Protein AF-A0A1D6NJR2-F1 (afdb_monomer)

Organism: Zea mays (NCBI:txid4577)

pLDDT: mean 93.23, std 6.59, range [54.81, 98.5]

Solvent-accessible surface area (backbone atoms only — not comparable to full-atom values): 13745 Å² total; per-residue (Å²): 135,84,68,47,67,63,45,34,54,53,24,51,51,49,23,72,77,39,68,90,42,64,68,29,48,55,51,31,19,51,27,29,36,75,58,75,32,41,67,58,15,48,54,42,50,53,55,52,56,72,70,46,93,56,102,67,64,61,80,93,45,36,65,64,49,33,54,48,52,55,49,51,37,50,40,24,50,74,67,65,38,43,70,60,26,50,53,49,48,67,76,43,46,92,68,46,74,60,59,64,64,48,48,55,50,50,25,53,45,30,42,76,72,66,41,26,70,64,17,29,54,45,30,52,56,48,31,72,76,44,57,62,48,64,67,39,54,53,48,36,27,49,46,70,74,65,58,49,98,83,58,67,71,52,75,68,47,43,53,54,47,49,54,51,41,52,60,46,34,73,76,39,70,82,33,60,44,53,62,51,55,55,61,65,66,44,56,72,70,63,24,51,54,52,48,51,68,57,46,50,65,39,58,78,67,62,51,85,60,54,60,72,71,50,51,70,48,55,79,41,88,67,45,46,59,52,49,50,55,50,51,52,53,44,50,52,29,34,74,76,70,73,38,53,84,96,112

Foldseek 3Di:
DDDLVVQLVVLVVVCVVCVVDPVSLQSNLVSCVVVVNLVVSLVSLVVNCVPDPDLQDDPVCLVVSLVSLLVSLVSCVVVVVLVVSQVSLVVCVVSNPPPLSSLVSNLVSCVVVLVLVVSLVSLVVVCLVPVQDPVSVQSNCSSVVLHDPVLDDDPVSLVVVVVVLVVVCVVCVPHLNSLLVNLSNDDDPRNLVSVLVNVVVCVVVVPPCVCVSCVVSVVDPPSVVSVVVSVVQQVVCCVPPVHGPPD

Secondary structure (DSSP, 8-state):
---HHHHHHHHHHHHHH-TT-HHHHHHHHHHHHHTT-HHHHHHHHHHHHHT-SSSS--GGGHHHHHHHHHHHHHHHHHTT-HHHHHHHHHHHTTT---HHHHHHHHHHHHHHTT-HHHHHHHHHHHHHH-TT-HHHHHHHHHHTT---TT----HHHHHHHHHHHHHHHHH-TT-SHHHHTHHHH--HHHHHHHHHHHHHHHHHTT-TTHHHHHGGGGGSTTHHHHHHHHHHHHHHHHHHHSS-TT-

InterPro domains:
  IPR011990 Tetratricopeptide-like helical domain superfamily [SSF48452] (10-144)
  IPR021183 N-terminal acetyltransferase A, auxiliary subunit [PF12569] (63-244)

Radius of gyration: 25.21 Å; Cα contacts (8 Å, |Δi|>4): 205; chains: 1; bounding box: 56×35×72 Å

Sequence (247 aa):
MRDLSGFVETRQQLLSLKPNHRMNWIGFAVAHHLNSNSSKAVEVLEAYEGTLEDDYPPENERYEHNEMLLYKISLFEECGMLDRALEEMQKKESKIVDKLSFKEQMASVLFKLGRFDESESIYRSLLFMNPDNYKYFIAVQKCLGLYSDNGQYSAADVERLSALYNSLKEKYAWSSAVKRIPLDFLEGEKFQEAADNYVRPLLTKGVPSLFSDLSPLYEHPGKANILEQLFLKLEDSIRDSGCFPGW

Mean predicted aligned error: 5.2 Å

Nearest PDB structures (foldseek):
  6c95-assembly1_A  TM=9.072E-01  e=2.308E-12  Homo sapiens
  9f1d-assembly1_DB  TM=9.118E-01  e=2.644E-12  Homo sapiens
  6c9m-assembly2_C  TM=9.229E-01  e=5.978E-12  Homo sapiens
  5nnp-assembly2_E  TM=8.972E-01  e=3.976E-12  Thermochaetoides thermophila DSM 1495
  5mgx-assembly3_G  TM=6.625E-01  e=2.524E-02  Homo sapiens

Structure (mmCIF, N/CA/C/O backbone):
data_AF-A0A1D6NJR2-F1
#
_entry.id   AF-A0A1D6NJR2-F1
#
loop_
_atom_site.group_PDB
_atom_site.id
_atom_site.type_symbol
_atom_site.label_atom_id
_atom_site.label_alt_id
_atom_site.label_comp_id
_atom_site.label_asym_id
_atom_site.label_entity_id
_atom_site.label_seq_id
_atom_site.pdbx_PDB_ins_code
_atom_site.Cartn_x
_atom_site.Cartn_y
_atom_site.Cartn_z
_atom_site.occupancy
_atom_site.B_iso_or_equiv
_atom_site.auth_seq_id
_atom_site.auth_comp_id
_atom_site.auth_asym_id
_atom_site.auth_atom_id
_atom_site.pdbx_PDB_model_num
ATOM 1 N N . MET A 1 1 ? -1.279 19.026 -26.516 1.00 54.81 1 MET A N 1
ATOM 2 C CA . MET A 1 1 ? -1.208 17.633 -27.007 1.00 54.81 1 MET A CA 1
ATOM 3 C C . MET A 1 1 ? 0.261 17.226 -26.974 1.00 54.81 1 MET A C 1
ATOM 5 O O . MET A 1 1 ? 1.071 17.998 -27.466 1.00 54.81 1 MET A O 1
ATOM 9 N N . ARG A 1 2 ? 0.626 16.133 -26.290 1.00 83.75 2 ARG A N 1
ATOM 10 C CA . ARG A 1 2 ? 2.014 15.632 -26.226 1.00 83.75 2 ARG A CA 1
ATOM 11 C C . ARG A 1 2 ? 2.219 14.677 -27.408 1.00 83.75 2 ARG A C 1
ATOM 13 O O . ARG A 1 2 ? 1.441 13.739 -27.527 1.00 83.75 2 ARG A O 1
ATOM 20 N N . ASP A 1 3 ? 3.211 14.920 -28.260 1.00 92.94 3 ASP A N 1
ATOM 21 C CA . ASP A 1 3 ? 3.552 14.023 -29.375 1.00 92.94 3 ASP A CA 1
ATOM 22 C C . ASP A 1 3 ? 4.481 12.900 -28.884 1.00 92.94 3 ASP A C 1
ATOM 24 O O . ASP A 1 3 ? 5.691 13.082 -28.749 1.00 92.94 3 ASP A O 1
ATOM 28 N N . LEU A 1 4 ? 3.891 11.754 -28.534 1.00 94.44 4 LEU A N 1
ATOM 29 C CA . LEU A 1 4 ? 4.622 10.593 -28.014 1.00 94.44 4 LEU A CA 1
ATOM 30 C C . LEU A 1 4 ? 5.264 9.764 -29.133 1.00 94.44 4 LEU A C 1
ATOM 32 O O . LEU A 1 4 ? 6.352 9.226 -28.942 1.00 94.44 4 LEU A O 1
ATOM 36 N N . SER A 1 5 ? 4.642 9.724 -30.313 1.00 94.06 5 SER A N 1
ATOM 37 C CA . SER A 1 5 ? 5.208 9.119 -31.522 1.00 94.06 5 SER A CA 1
ATOM 38 C C . SER A 1 5 ? 6.522 9.787 -31.922 1.00 94.06 5 SER A C 1
ATOM 40 O O . SER A 1 5 ? 7.547 9.112 -32.012 1.00 94.06 5 SER A O 1
ATOM 42 N N . GLY A 1 6 ? 6.530 11.118 -32.050 1.00 95.81 6 GLY A N 1
ATOM 43 C CA . GLY A 1 6 ? 7.742 11.875 -32.362 1.00 95.81 6 GLY A CA 1
ATOM 44 C C . GLY A 1 6 ? 8.808 11.759 -31.268 1.00 95.81 6 GLY A C 1
ATOM 45 O O . GLY A 1 6 ? 10.008 11.772 -31.556 1.00 95.81 6 GLY A O 1
ATOM 46 N N . PHE A 1 7 ? 8.404 11.568 -30.005 1.00 96.00 7 PHE A N 1
ATOM 47 C CA . PHE A 1 7 ? 9.344 11.293 -28.916 1.00 96.00 7 PHE A CA 1
ATOM 48 C C . PHE A 1 7 ? 10.062 9.946 -29.088 1.00 96.00 7 PHE A C 1
ATOM 50 O O . PHE A 1 7 ? 11.282 9.892 -28.914 1.00 96.00 7 PHE A O 1
ATOM 57 N N . VAL A 1 8 ? 9.343 8.883 -29.471 1.00 96.88 8 VAL A N 1
ATOM 58 C CA . VAL A 1 8 ? 9.934 7.566 -29.779 1.00 96.88 8 VAL A CA 1
ATOM 59 C C . VAL A 1 8 ? 10.924 7.677 -30.937 1.00 96.88 8 VAL A C 1
ATOM 61 O O . VAL A 1 8 ? 12.063 7.232 -30.799 1.00 96.88 8 VAL A O 1
ATOM 64 N N . GLU A 1 9 ? 10.539 8.336 -32.034 1.00 96.62 9 GLU A N 1
ATOM 65 C CA . GLU A 1 9 ? 11.412 8.545 -33.199 1.00 96.62 9 GLU A CA 1
ATOM 66 C C . GLU A 1 9 ? 12.691 9.305 -32.823 1.00 96.62 9 GLU A C 1
ATOM 68 O O . GLU A 1 9 ? 13.804 8.886 -33.150 1.00 96.62 9 GLU A O 1
ATOM 73 N N . THR A 1 10 ? 12.553 10.389 -32.055 1.00 96.56 10 THR A N 1
ATOM 74 C CA . THR A 1 10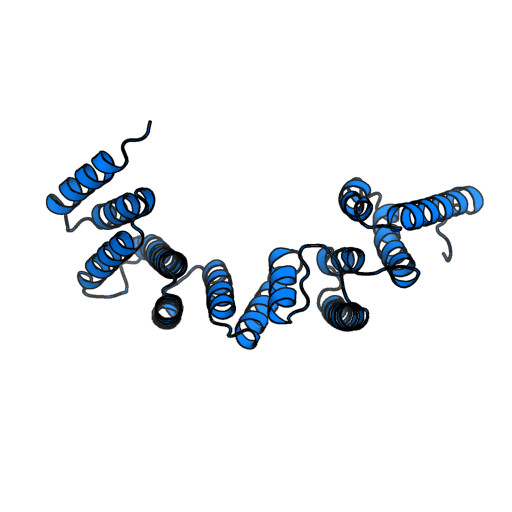 ? 13.694 11.184 -31.581 1.00 96.56 10 THR A CA 1
ATOM 75 C C . THR A 1 10 ? 14.636 10.341 -30.720 1.00 96.56 10 THR A C 1
ATOM 77 O O . THR A 1 10 ? 15.858 10.399 -30.877 1.00 96.56 10 THR A O 1
ATOM 80 N N . ARG A 1 11 ? 14.095 9.524 -29.808 1.00 97.25 11 ARG A N 1
ATOM 81 C CA . ARG A 1 11 ? 14.905 8.652 -28.947 1.00 97.25 11 ARG A CA 1
ATOM 82 C C . ARG A 1 11 ? 15.596 7.538 -29.727 1.00 97.25 11 ARG A C 1
ATOM 84 O O . ARG 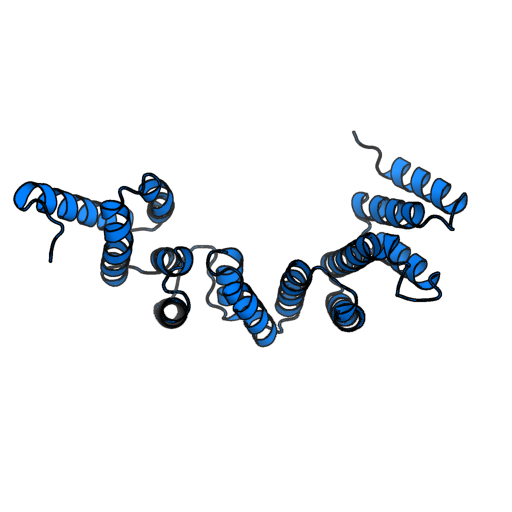A 1 11 ? 16.752 7.246 -29.426 1.00 97.25 11 ARG A O 1
ATOM 91 N N . GLN A 1 12 ? 14.956 6.995 -30.759 1.00 96.94 12 GLN A N 1
ATOM 92 C CA . GLN A 1 12 ? 15.574 6.026 -31.664 1.00 96.94 12 GLN A CA 1
ATOM 93 C C . GLN A 1 12 ? 16.771 6.629 -32.413 1.00 96.94 12 GLN A C 1
ATOM 95 O O . GLN A 1 12 ? 17.828 5.998 -32.505 1.00 96.94 12 GLN A O 1
ATOM 100 N N . GLN A 1 13 ? 16.639 7.861 -32.919 1.00 96.81 13 GLN A N 1
ATOM 101 C CA . GLN A 1 13 ? 17.735 8.567 -33.590 1.00 96.81 13 GLN A CA 1
ATOM 102 C C . GLN A 1 13 ? 18.910 8.817 -32.636 1.00 96.81 13 GLN A C 1
ATOM 104 O O . GLN A 1 13 ? 20.055 8.528 -32.980 1.00 96.81 13 GLN A O 1
ATOM 109 N N . LEU A 1 14 ? 18.639 9.292 -31.414 1.00 96.50 14 LEU A N 1
ATOM 110 C CA . LEU A 1 14 ? 19.678 9.518 -30.402 1.00 96.50 14 LEU A CA 1
ATOM 111 C C . LEU A 1 14 ? 20.413 8.228 -30.023 1.00 96.50 14 LEU A C 1
ATOM 113 O O . LEU A 1 14 ? 21.640 8.237 -29.906 1.00 96.50 14 LEU A O 1
ATOM 117 N N . LEU A 1 15 ? 19.678 7.123 -29.876 1.00 96.00 15 LEU A N 1
ATOM 118 C CA . LEU A 1 15 ? 20.264 5.815 -29.606 1.00 96.00 15 LEU A CA 1
ATOM 119 C C . LEU A 1 15 ? 21.148 5.339 -30.764 1.00 96.00 15 LEU A C 1
ATOM 121 O O . LEU A 1 15 ? 22.268 4.899 -30.528 1.00 96.00 15 LEU A O 1
ATOM 125 N N . SER A 1 16 ? 20.686 5.504 -32.004 1.00 95.12 16 SER A N 1
ATOM 126 C CA . SER A 1 16 ? 21.446 5.126 -33.204 1.00 95.12 16 SER A CA 1
ATOM 127 C C . SER A 1 16 ? 22.741 5.933 -33.351 1.00 95.12 16 SER A C 1
ATOM 129 O O . SER A 1 16 ? 23.765 5.396 -33.761 1.00 95.12 16 SER A O 1
ATOM 131 N N . LEU A 1 17 ? 22.715 7.222 -32.994 1.00 95.94 17 LEU A N 1
ATOM 132 C CA . LEU A 1 17 ? 23.884 8.103 -33.060 1.00 95.94 17 LEU A CA 1
ATOM 133 C C . LEU A 1 17 ? 24.906 7.824 -31.952 1.00 95.94 17 LEU A C 1
ATOM 135 O O . LEU A 1 17 ? 26.108 7.977 -32.171 1.00 95.94 17 LEU A O 1
ATOM 139 N N . LYS A 1 18 ? 24.445 7.481 -30.744 1.00 94.50 18 LYS A N 1
ATOM 140 C CA . LYS A 1 18 ? 25.303 7.269 -29.568 1.00 94.50 18 LYS A CA 1
ATOM 141 C C . LYS A 1 18 ? 24.834 6.054 -28.751 1.00 94.50 18 LYS A C 1
ATOM 143 O O . LYS A 1 18 ? 24.333 6.240 -27.636 1.00 94.50 18 LYS A O 1
ATOM 148 N N . PRO A 1 19 ? 25.036 4.822 -29.254 1.00 90.62 19 PRO A N 1
ATOM 149 C CA . PRO A 1 19 ? 24.602 3.599 -28.573 1.00 90.62 19 PRO A CA 1
ATOM 150 C C . PRO A 1 19 ? 25.424 3.288 -27.317 1.00 90.62 19 PRO A C 1
ATOM 152 O O . PRO A 1 19 ? 24.916 2.675 -26.388 1.00 90.62 19 PRO A O 1
ATOM 155 N N . ASN A 1 20 ? 26.661 3.781 -27.229 1.00 88.38 20 ASN A N 1
ATOM 156 C CA . ASN A 1 20 ? 27.516 3.585 -26.051 1.00 88.38 20 ASN A CA 1
ATOM 157 C C . ASN A 1 20 ? 27.038 4.391 -24.830 1.00 88.38 20 ASN A C 1
ATOM 159 O O . ASN A 1 20 ? 27.544 4.208 -23.728 1.00 88.38 20 ASN A O 1
ATOM 163 N N . HIS A 1 21 ? 26.098 5.325 -25.016 1.00 89.00 21 HIS A N 1
ATOM 164 C CA . HIS A 1 21 ? 25.603 6.166 -23.938 1.00 89.00 21 HIS A CA 1
ATOM 165 C C . HIS A 1 21 ? 24.317 5.581 -23.354 1.00 89.00 21 HIS A C 1
ATOM 167 O O . HIS A 1 21 ? 23.232 5.727 -23.920 1.00 89.00 21 HIS A O 1
ATOM 173 N N . ARG A 1 22 ? 24.433 4.990 -22.165 1.00 88.44 22 ARG A N 1
ATOM 174 C CA . ARG A 1 22 ? 23.342 4.383 -21.393 1.00 88.44 22 ARG A CA 1
ATOM 175 C C . ARG A 1 22 ? 22.025 5.166 -21.402 1.00 88.44 22 ARG A C 1
ATOM 177 O O . ARG A 1 22 ? 20.968 4.597 -21.659 1.00 88.44 22 ARG A O 1
ATOM 184 N N . MET A 1 23 ? 22.071 6.477 -21.153 1.00 91.25 23 MET A N 1
ATOM 185 C CA . MET A 1 23 ? 20.849 7.297 -21.081 1.00 91.25 23 MET A CA 1
ATOM 186 C C . MET A 1 23 ? 20.020 7.298 -22.371 1.00 91.25 23 MET A C 1
ATOM 188 O O . MET A 1 23 ? 18.820 7.566 -22.319 1.00 91.25 23 MET A O 1
ATOM 192 N N . ASN A 1 24 ? 20.621 6.988 -23.523 1.00 94.81 24 ASN A N 1
ATOM 193 C CA . ASN A 1 24 ? 19.869 6.858 -24.765 1.00 94.81 24 ASN A CA 1
ATOM 194 C C . ASN A 1 24 ? 19.036 5.572 -24.789 1.00 94.81 24 ASN A C 1
ATOM 196 O O . ASN A 1 24 ? 17.896 5.619 -25.243 1.00 94.81 24 ASN A O 1
ATOM 200 N N . TRP A 1 25 ? 19.550 4.469 -24.234 1.00 95.00 25 TRP A N 1
ATOM 201 C CA . TRP A 1 25 ? 18.797 3.222 -24.066 1.00 95.00 25 TRP A CA 1
ATOM 202 C C . TRP A 1 25 ? 17.624 3.408 -23.111 1.00 95.00 25 TRP A C 1
ATOM 204 O O . TRP A 1 25 ? 16.484 3.131 -23.477 1.00 95.00 25 TRP A O 1
ATOM 214 N N . ILE A 1 26 ? 17.888 3.963 -21.923 1.00 94.12 26 ILE A N 1
ATOM 215 C CA . ILE A 1 26 ? 16.839 4.223 -20.925 1.00 94.12 26 ILE A CA 1
ATOM 216 C C . ILE A 1 26 ? 15.796 5.185 -21.503 1.00 94.12 26 ILE A C 1
ATOM 218 O O . ILE A 1 26 ? 14.601 4.917 -21.438 1.00 94.12 26 ILE A O 1
ATOM 222 N N . GLY A 1 27 ? 16.230 6.279 -22.138 1.00 96.00 27 GLY A N 1
ATOM 223 C CA . GLY A 1 27 ? 15.321 7.238 -22.762 1.00 96.00 27 GLY A CA 1
ATOM 224 C C . GLY A 1 27 ? 14.451 6.628 -23.865 1.00 96.00 27 GLY A C 1
ATOM 225 O O . GLY A 1 27 ? 13.300 7.033 -24.011 1.00 96.00 27 GLY A O 1
ATOM 226 N N . PHE A 1 28 ? 14.975 5.662 -24.622 1.00 97.00 28 PHE A N 1
ATOM 227 C CA . PHE A 1 28 ? 14.224 4.947 -25.652 1.00 97.00 28 PHE A CA 1
ATOM 228 C C . PHE A 1 28 ? 13.227 3.941 -25.062 1.00 97.00 28 PHE A C 1
ATOM 230 O O . PHE A 1 28 ? 12.077 3.911 -25.500 1.00 97.00 28 PHE A O 1
ATOM 237 N N . ALA A 1 29 ? 13.611 3.206 -24.014 1.00 97.31 29 ALA A N 1
ATOM 238 C CA . ALA A 1 29 ? 12.694 2.341 -23.271 1.00 97.31 29 ALA A CA 1
ATOM 239 C C . ALA A 1 29 ? 11.528 3.146 -22.671 1.00 97.31 29 ALA A C 1
ATOM 241 O O . ALA A 1 29 ? 10.365 2.814 -22.894 1.00 97.31 29 ALA A O 1
ATOM 242 N N . VAL A 1 30 ? 11.828 4.270 -22.009 1.00 97.00 30 VAL A N 1
ATOM 243 C CA . VAL A 1 30 ? 10.814 5.176 -21.444 1.00 97.00 30 VAL A CA 1
ATOM 244 C C . VAL A 1 30 ? 9.895 5.742 -22.528 1.00 97.00 30 VAL A C 1
ATOM 246 O O . VAL A 1 30 ? 8.692 5.857 -22.308 1.00 97.00 30 VAL A O 1
ATOM 249 N N . ALA A 1 31 ? 10.415 6.076 -23.713 1.00 97.06 31 ALA A N 1
ATOM 250 C CA . ALA A 1 31 ? 9.578 6.550 -24.814 1.00 97.06 31 ALA A CA 1
ATOM 251 C C . ALA A 1 31 ? 8.563 5.497 -25.268 1.00 97.06 31 ALA A C 1
ATOM 253 O O . ALA A 1 31 ? 7.391 5.823 -25.454 1.00 97.06 31 ALA A O 1
ATOM 254 N N . HIS A 1 32 ? 8.990 4.238 -25.388 1.00 97.31 32 HIS A N 1
ATOM 255 C CA . HIS A 1 32 ? 8.087 3.134 -25.700 1.00 97.31 32 HIS A CA 1
ATOM 256 C C . HIS A 1 32 ? 7.060 2.886 -24.592 1.00 97.31 32 HIS A C 1
ATOM 258 O O . HIS A 1 32 ? 5.878 2.739 -24.901 1.00 97.31 32 HIS A O 1
ATOM 264 N N . HIS A 1 33 ? 7.477 2.909 -23.324 1.00 96.88 33 HIS A N 1
ATOM 265 C CA . HIS A 1 33 ? 6.573 2.744 -22.182 1.00 96.88 33 HIS A CA 1
ATOM 266 C C . HIS A 1 33 ? 5.502 3.837 -22.140 1.00 96.88 33 HIS A C 1
ATOM 268 O O . HIS A 1 33 ? 4.314 3.534 -22.084 1.00 96.88 33 HIS A O 1
ATOM 274 N N . LEU A 1 34 ? 5.894 5.109 -22.282 1.00 95.44 34 LEU A N 1
ATOM 275 C CA . LEU A 1 34 ? 4.952 6.233 -22.331 1.00 95.44 34 LEU A CA 1
ATOM 276 C C . LEU A 1 34 ? 3.999 6.150 -23.528 1.00 95.44 34 LEU A C 1
ATOM 278 O O . LEU A 1 34 ? 2.854 6.584 -23.426 1.00 95.44 34 LEU A O 1
ATOM 282 N N . ASN A 1 35 ? 4.442 5.565 -24.642 1.00 95.19 35 ASN A N 1
ATOM 283 C CA . ASN A 1 35 ? 3.605 5.293 -25.809 1.00 95.19 35 ASN A CA 1
ATOM 284 C C . ASN A 1 35 ? 2.790 3.985 -25.677 1.00 95.19 35 ASN A C 1
ATOM 286 O O . ASN A 1 35 ? 2.385 3.408 -26.684 1.00 95.19 35 ASN A O 1
ATOM 290 N N . SER A 1 36 ? 2.562 3.508 -24.443 1.00 93.94 36 SER A N 1
ATOM 291 C CA . SER A 1 36 ? 1.785 2.301 -24.106 1.00 93.94 36 SER A CA 1
ATOM 292 C C . SER A 1 36 ? 2.323 1.005 -24.724 1.00 93.94 36 SER A C 1
ATOM 294 O O . SER A 1 36 ? 1.574 0.057 -24.949 1.00 93.94 36 SER A O 1
ATOM 296 N N . ASN A 1 37 ? 3.625 0.950 -25.013 1.00 94.44 37 ASN A N 1
ATOM 297 C CA . ASN A 1 37 ? 4.292 -0.233 -25.544 1.00 94.44 37 ASN A CA 1
ATOM 298 C C . ASN A 1 37 ? 5.330 -0.769 -24.547 1.00 94.44 37 ASN A C 1
ATOM 300 O O . ASN A 1 37 ? 6.539 -0.759 -24.794 1.00 94.44 37 ASN A O 1
ATOM 304 N N . SER A 1 38 ? 4.833 -1.232 -23.402 1.00 95.00 38 SER A N 1
ATOM 305 C CA . SER A 1 38 ? 5.635 -1.740 -22.283 1.00 95.00 38 SER A CA 1
ATOM 306 C C . SER A 1 38 ? 6.447 -2.985 -22.672 1.00 95.00 38 SER A C 1
ATOM 308 O O . SER A 1 38 ? 7.608 -3.092 -22.288 1.00 95.00 38 SER A O 1
ATOM 310 N N . SER A 1 39 ? 5.921 -3.855 -23.548 1.00 95.00 39 SER A N 1
ATOM 311 C CA . SER A 1 39 ? 6.678 -4.998 -24.097 1.00 95.00 39 SER A CA 1
ATOM 312 C C . SER A 1 39 ? 7.921 -4.538 -24.856 1.00 95.00 39 SER A C 1
ATOM 314 O O . SER A 1 39 ? 9.008 -5.080 -24.663 1.00 95.00 39 SER A O 1
ATOM 316 N N . LYS A 1 40 ? 7.795 -3.494 -25.687 1.00 95.62 40 LYS A N 1
ATOM 317 C CA . LYS A 1 40 ? 8.946 -2.973 -26.427 1.00 95.62 40 LYS A CA 1
ATOM 318 C C . LYS A 1 40 ? 9.949 -2.287 -25.506 1.00 95.62 40 LYS A C 1
ATOM 320 O O . LYS A 1 40 ? 11.148 -2.389 -25.742 1.00 95.62 40 LYS A O 1
ATOM 325 N N . ALA A 1 41 ? 9.477 -1.625 -24.449 1.00 97.00 41 ALA A N 1
ATOM 326 C CA . ALA A 1 41 ? 10.352 -1.061 -23.427 1.00 97.00 41 ALA A CA 1
ATOM 327 C C . ALA A 1 41 ? 11.202 -2.150 -22.749 1.00 97.00 41 ALA A C 1
ATOM 329 O O . ALA A 1 41 ? 12.411 -1.969 -22.613 1.00 97.00 41 ALA A O 1
ATOM 330 N N . VAL A 1 42 ? 10.601 -3.300 -22.415 1.00 95.81 42 VAL A N 1
ATOM 331 C CA . VAL A 1 42 ? 11.326 -4.470 -21.892 1.00 95.81 42 VAL A CA 1
ATOM 332 C C . VAL A 1 42 ? 12.380 -4.950 -22.888 1.00 95.81 42 VAL A C 1
ATOM 334 O O . VAL A 1 42 ? 13.542 -5.056 -22.511 1.00 95.81 42 VAL A O 1
ATOM 337 N N . GLU A 1 43 ? 12.024 -5.156 -24.161 1.00 95.75 43 GLU A N 1
ATOM 338 C CA . GLU A 1 43 ? 12.987 -5.588 -25.191 1.00 95.75 43 GLU A CA 1
ATOM 339 C C . GLU A 1 43 ? 14.195 -4.643 -25.304 1.00 95.75 43 GLU A C 1
ATOM 341 O O . GLU A 1 43 ? 15.326 -5.097 -25.465 1.00 95.75 43 GLU A O 1
ATOM 346 N N . VAL A 1 44 ? 13.972 -3.327 -25.213 1.00 96.25 44 VAL A N 1
ATOM 347 C CA . VAL A 1 44 ? 15.049 -2.324 -25.260 1.00 96.25 44 VAL A CA 1
ATOM 348 C C . VAL A 1 44 ? 15.969 -2.437 -24.043 1.00 96.25 44 VAL A C 1
ATOM 350 O O . VAL A 1 44 ? 17.187 -2.349 -24.200 1.00 96.25 44 VAL A O 1
ATOM 353 N N . LEU A 1 45 ? 15.415 -2.637 -22.842 1.00 94.88 45 LEU A N 1
ATOM 354 C CA . LEU A 1 45 ? 16.213 -2.811 -21.624 1.00 94.88 45 LEU A CA 1
ATOM 355 C C . LEU A 1 45 ? 17.000 -4.125 -21.642 1.00 94.88 45 LEU A C 1
ATOM 357 O O . LEU A 1 45 ? 18.172 -4.127 -21.282 1.00 94.88 45 LEU A O 1
ATOM 361 N N . GLU A 1 46 ? 16.399 -5.214 -22.119 1.00 93.31 46 GLU A N 1
ATOM 362 C CA . GLU A 1 46 ? 17.082 -6.505 -22.255 1.00 93.31 46 GLU A CA 1
ATOM 363 C C . GLU A 1 46 ? 18.203 -6.449 -23.294 1.00 93.31 46 GLU A C 1
ATOM 365 O O . GLU A 1 46 ? 19.291 -6.978 -23.064 1.00 93.31 46 GLU A O 1
ATOM 370 N N . ALA A 1 47 ? 17.975 -5.754 -24.413 1.00 93.31 47 ALA A N 1
ATOM 371 C CA . ALA A 1 47 ? 19.015 -5.502 -25.402 1.00 93.31 47 ALA A CA 1
ATOM 372 C C . ALA A 1 47 ? 20.167 -4.684 -24.804 1.00 93.31 47 ALA A C 1
ATOM 374 O O . ALA A 1 47 ? 21.324 -5.024 -25.034 1.00 93.31 47 ALA A O 1
ATOM 375 N N . TYR A 1 48 ? 19.866 -3.651 -24.010 1.00 91.50 48 TYR A N 1
ATOM 376 C CA . TYR A 1 48 ? 20.887 -2.870 -23.314 1.00 91.50 48 TYR A CA 1
ATOM 377 C C . TYR A 1 48 ? 21.694 -3.730 -22.334 1.00 91.50 48 TYR A C 1
ATOM 379 O O . TYR A 1 48 ? 22.921 -3.714 -22.389 1.00 91.50 48 TYR A O 1
ATOM 387 N N . GLU A 1 49 ? 21.042 -4.524 -21.485 1.00 89.31 49 GLU A N 1
ATOM 388 C CA . GLU A 1 49 ? 21.741 -5.423 -20.558 1.00 89.31 49 GLU A CA 1
ATOM 389 C C . GLU A 1 49 ? 22.621 -6.442 -21.288 1.00 89.31 49 GLU A C 1
ATOM 391 O O . GLU A 1 49 ? 23.731 -6.711 -20.842 1.00 89.31 49 GLU A O 1
ATOM 396 N N . GLY A 1 50 ? 22.179 -6.952 -22.441 1.00 87.88 50 GLY A N 1
ATOM 397 C CA . GLY A 1 50 ? 22.975 -7.848 -23.283 1.00 87.88 50 GLY A CA 1
ATOM 398 C C . GLY A 1 50 ? 24.242 -7.213 -23.870 1.00 87.88 50 GLY A C 1
ATOM 399 O O . GLY A 1 50 ? 25.123 -7.940 -24.323 1.00 87.88 50 GLY A O 1
ATOM 400 N N . THR A 1 51 ? 24.358 -5.880 -23.862 1.00 87.06 51 THR A N 1
ATOM 401 C CA . THR A 1 51 ? 25.590 -5.174 -24.265 1.00 87.06 51 THR A CA 1
ATOM 402 C C . THR A 1 51 ? 26.593 -4.995 -23.128 1.00 87.06 51 THR A C 1
ATOM 404 O O . THR A 1 51 ? 27.724 -4.583 -23.385 1.00 87.06 51 THR A O 1
ATOM 407 N N . LEU A 1 52 ? 26.206 -5.279 -21.882 1.00 83.00 52 LEU A N 1
ATOM 408 C CA . LEU A 1 52 ? 27.076 -5.123 -20.721 1.00 83.00 52 LEU A CA 1
ATOM 409 C C . LEU A 1 52 ? 27.947 -6.375 -20.551 1.00 83.00 52 LEU A C 1
ATOM 411 O O . LEU A 1 52 ? 27.435 -7.486 -20.444 1.00 83.00 52 LEU A O 1
ATOM 415 N N . GLU A 1 53 ? 29.271 -6.195 -20.523 1.00 70.25 53 GLU A N 1
ATOM 416 C CA . GLU A 1 53 ? 30.230 -7.294 -20.316 1.00 70.25 53 GLU A CA 1
ATOM 417 C C . GLU A 1 53 ? 30.180 -7.852 -18.886 1.00 70.25 53 GLU A C 1
ATOM 419 O O . GLU A 1 53 ? 30.343 -9.055 -18.683 1.00 70.25 53 GLU A O 1
ATOM 424 N N . ASP A 1 54 ? 29.922 -6.982 -17.905 1.00 66.94 54 ASP A N 1
ATOM 425 C CA . ASP A 1 54 ? 29.623 -7.354 -16.527 1.00 66.94 54 ASP A CA 1
ATOM 426 C C . ASP A 1 54 ? 28.283 -6.742 -16.126 1.00 66.94 54 ASP A C 1
ATOM 428 O O . ASP A 1 54 ? 27.970 -5.583 -16.402 1.00 66.94 54 ASP A O 1
ATOM 432 N N . ASP A 1 55 ? 27.504 -7.527 -15.403 1.00 66.69 55 ASP A N 1
ATOM 433 C CA . ASP A 1 55 ? 26.206 -7.150 -14.869 1.00 66.69 55 ASP A CA 1
ATOM 434 C C . ASP A 1 55 ? 26.377 -6.371 -13.542 1.00 66.69 55 ASP A C 1
ATOM 436 O O . ASP A 1 55 ? 25.548 -6.442 -12.633 1.00 66.69 55 ASP A O 1
ATOM 440 N N . TYR A 1 56 ? 27.522 -5.702 -13.388 1.00 69.00 56 TYR A N 1
ATOM 441 C CA . TYR A 1 56 ? 27.928 -4.940 -12.217 1.00 69.00 56 TYR A CA 1
ATOM 442 C C . TYR A 1 56 ? 28.666 -3.668 -12.657 1.00 69.00 56 TYR A C 1
ATOM 444 O O . TYR A 1 56 ? 29.885 -3.673 -12.844 1.00 69.00 56 TYR A O 1
ATOM 452 N N . PRO A 1 57 ? 27.938 -2.560 -12.864 1.00 74.00 57 PRO A N 1
ATOM 453 C CA . PRO A 1 57 ? 28.541 -1.355 -13.406 1.00 74.00 57 PRO A CA 1
ATOM 454 C C . PRO A 1 57 ? 29.496 -0.677 -12.410 1.00 74.00 57 PRO A C 1
ATOM 456 O O . PRO A 1 57 ? 29.456 -0.953 -11.198 1.00 74.00 57 PRO A O 1
ATOM 459 N N . PRO A 1 58 ? 30.343 0.247 -12.909 1.00 77.50 58 PRO A N 1
ATOM 460 C CA . PRO A 1 58 ? 31.190 1.097 -12.083 1.00 77.50 58 PRO A CA 1
ATOM 461 C C . PRO A 1 58 ? 30.415 1.750 -10.934 1.00 77.50 58 PRO A C 1
ATOM 463 O O . PRO A 1 58 ? 29.222 2.029 -11.043 1.00 77.50 58 PRO A O 1
ATOM 466 N N . GLU A 1 59 ? 31.089 2.009 -9.814 1.00 77.62 59 GLU A N 1
ATOM 467 C CA . GLU A 1 59 ? 30.441 2.455 -8.572 1.00 77.62 59 GLU A CA 1
ATOM 468 C C . GLU A 1 59 ? 29.593 3.727 -8.735 1.00 77.62 59 GLU A C 1
ATOM 470 O O . GLU A 1 59 ? 28.502 3.813 -8.174 1.00 77.62 59 GLU A O 1
ATOM 475 N N . ASN A 1 60 ? 30.038 4.661 -9.577 1.00 80.50 60 ASN A N 1
ATOM 476 C CA . ASN A 1 60 ? 29.319 5.890 -9.921 1.00 80.50 60 ASN A CA 1
ATOM 477 C C . ASN A 1 60 ? 28.015 5.655 -10.709 1.00 80.50 60 ASN A C 1
ATOM 479 O O . ASN A 1 60 ? 27.165 6.538 -10.732 1.00 80.50 60 ASN A O 1
ATOM 483 N N . GLU A 1 61 ? 27.839 4.488 -11.330 1.00 80.88 61 GLU A N 1
ATOM 484 C CA . GLU A 1 61 ? 26.670 4.131 -12.149 1.00 80.88 61 GLU A CA 1
ATOM 485 C C . GLU A 1 61 ? 25.762 3.085 -11.478 1.00 80.88 61 GLU A C 1
ATOM 487 O O . GLU A 1 61 ? 24.663 2.801 -11.970 1.00 80.88 61 GLU A O 1
ATOM 492 N N . ARG A 1 62 ? 26.186 2.526 -10.333 1.00 81.12 62 ARG A N 1
ATOM 493 C CA . ARG A 1 62 ? 25.438 1.491 -9.599 1.00 81.12 62 ARG A CA 1
ATOM 494 C C . ARG A 1 62 ? 24.051 1.945 -9.191 1.00 81.12 62 ARG A C 1
ATOM 496 O O . ARG A 1 62 ? 23.106 1.184 -9.353 1.00 81.12 62 ARG A O 1
ATOM 503 N N . TYR A 1 63 ? 23.921 3.170 -8.683 1.00 84.12 63 TYR A N 1
ATOM 504 C CA . TYR A 1 63 ? 22.621 3.697 -8.270 1.00 84.12 63 TYR A CA 1
ATOM 505 C C . TYR A 1 63 ? 21.633 3.688 -9.441 1.00 84.12 63 TYR A C 1
ATOM 507 O O . TYR A 1 63 ? 20.593 3.044 -9.373 1.00 84.12 63 TYR A O 1
ATOM 515 N N . GLU A 1 64 ? 22.015 4.299 -10.562 1.00 85.50 64 GLU A N 1
ATOM 516 C CA . GLU A 1 64 ? 21.192 4.321 -11.768 1.00 85.50 64 GLU A CA 1
ATOM 517 C C . GLU A 1 64 ? 20.891 2.903 -12.274 1.00 85.50 64 GLU A C 1
ATOM 519 O O . GLU A 1 64 ? 19.816 2.646 -12.812 1.00 85.50 64 GLU A O 1
ATOM 524 N N . HIS A 1 65 ? 21.843 1.967 -12.182 1.00 86.94 65 HIS A N 1
ATOM 525 C CA . HIS A 1 65 ? 21.638 0.573 -12.598 1.00 86.94 65 HIS A CA 1
ATOM 526 C C . HIS A 1 65 ? 20.608 -0.138 -11.733 1.00 86.94 65 HIS A C 1
ATOM 528 O O . HIS A 1 65 ? 19.726 -0.801 -12.268 1.00 86.94 65 HIS A O 1
ATOM 534 N N . ASN A 1 66 ? 20.641 0.083 -10.424 1.00 86.88 66 ASN A N 1
ATOM 535 C CA . ASN A 1 66 ? 19.652 -0.472 -9.509 1.00 86.88 66 ASN A CA 1
ATOM 536 C C . ASN A 1 66 ? 18.242 0.046 -9.812 1.00 86.88 66 ASN A C 1
ATOM 538 O O . ASN A 1 66 ? 17.305 -0.748 -9.864 1.00 86.88 66 ASN A O 1
ATOM 542 N N . GLU A 1 67 ? 18.104 1.345 -10.087 1.00 89.38 67 GLU A N 1
ATOM 543 C CA . GLU A 1 67 ? 16.823 1.938 -10.494 1.00 89.38 67 GLU A CA 1
ATOM 544 C C . GLU A 1 67 ? 16.319 1.346 -11.817 1.00 89.38 67 GLU A C 1
ATOM 546 O O . GLU A 1 67 ? 15.136 1.048 -11.969 1.00 89.38 67 GLU A O 1
ATOM 551 N N . MET A 1 68 ? 17.220 1.105 -12.772 1.00 91.31 68 MET A N 1
ATOM 552 C CA . MET A 1 68 ? 16.870 0.452 -14.034 1.00 91.31 68 MET A CA 1
ATOM 553 C C . MET A 1 68 ? 16.390 -0.991 -13.826 1.00 91.31 68 MET A C 1
ATOM 555 O O . MET A 1 68 ? 15.430 -1.394 -14.479 1.00 91.31 68 MET A O 1
ATOM 559 N N . LEU A 1 69 ? 17.016 -1.759 -12.926 1.00 91.50 69 LEU A N 1
ATOM 560 C CA . LEU A 1 69 ? 16.579 -3.123 -12.606 1.00 91.50 69 LEU A CA 1
ATOM 561 C C . LEU A 1 69 ? 15.161 -3.121 -12.017 1.00 91.50 69 LEU A C 1
ATOM 563 O O . LEU A 1 69 ? 14.302 -3.863 -12.490 1.00 91.50 69 LEU A O 1
ATOM 567 N N . LEU A 1 70 ? 14.888 -2.245 -11.044 1.00 92.88 70 LEU A N 1
ATOM 568 C CA . LEU A 1 70 ? 13.548 -2.091 -10.463 1.00 92.88 70 LEU A CA 1
ATOM 569 C C . LEU A 1 70 ? 12.517 -1.613 -11.496 1.00 92.88 70 LEU A C 1
ATOM 571 O O . LEU A 1 70 ? 11.371 -2.061 -11.480 1.00 92.88 70 LEU A O 1
ATOM 575 N N . TYR A 1 71 ? 12.921 -0.747 -12.429 1.00 94.88 71 TYR A N 1
ATOM 576 C CA . TYR A 1 71 ? 12.071 -0.314 -13.537 1.00 94.88 71 TYR A CA 1
ATOM 577 C C . TYR A 1 71 ? 11.762 -1.451 -14.522 1.00 94.88 71 TYR A C 1
ATOM 579 O O . TYR A 1 71 ? 10.621 -1.624 -14.938 1.00 94.88 71 TYR A O 1
ATOM 587 N N . LYS A 1 72 ? 12.749 -2.280 -14.871 1.00 94.56 72 LYS A N 1
ATOM 588 C CA . LYS A 1 72 ? 12.532 -3.464 -15.716 1.00 94.56 72 LYS A CA 1
ATOM 589 C C . LYS A 1 72 ? 11.557 -4.443 -15.054 1.00 94.56 72 LYS A C 1
ATOM 591 O O . LYS A 1 72 ? 10.657 -4.962 -15.710 1.00 94.56 72 LYS A O 1
ATOM 596 N N . ILE A 1 73 ? 11.712 -4.661 -13.751 1.00 94.44 73 ILE A N 1
ATOM 597 C CA . ILE A 1 73 ? 10.827 -5.513 -12.954 1.00 94.44 73 ILE A CA 1
ATOM 598 C C . ILE A 1 73 ? 9.386 -4.978 -12.952 1.00 94.44 73 ILE A C 1
ATOM 600 O O . ILE A 1 73 ? 8.453 -5.751 -13.175 1.00 94.44 73 ILE A O 1
ATOM 604 N N . SER A 1 74 ? 9.188 -3.669 -12.770 1.00 94.38 74 SER A N 1
ATOM 605 C CA . SER A 1 74 ? 7.843 -3.082 -12.818 1.00 94.38 74 SER A CA 1
ATOM 606 C C . SER A 1 74 ? 7.211 -3.179 -14.210 1.00 94.38 74 SER A C 1
ATOM 608 O O . SER A 1 74 ? 6.013 -3.439 -14.320 1.00 94.38 74 SER A O 1
ATOM 610 N N . LEU A 1 75 ? 8.007 -3.074 -15.281 1.00 96.06 75 LEU A N 1
ATOM 611 C CA . LEU A 1 75 ? 7.539 -3.323 -16.646 1.00 96.06 75 LEU A CA 1
ATOM 612 C C . LEU A 1 75 ? 7.120 -4.782 -16.867 1.00 96.06 75 LEU A C 1
ATOM 614 O O . LEU A 1 75 ? 6.114 -5.021 -17.537 1.00 96.06 75 LEU A O 1
ATOM 618 N N . PHE A 1 76 ? 7.845 -5.762 -16.309 1.00 96.00 76 PHE A N 1
ATOM 619 C CA . PHE A 1 76 ? 7.412 -7.162 -16.363 1.00 96.00 76 PHE A CA 1
ATOM 620 C C . PHE A 1 76 ? 6.056 -7.353 -15.684 1.00 96.00 76 PHE A C 1
ATOM 622 O O . PHE A 1 76 ? 5.178 -8.007 -16.250 1.00 96.00 76 PHE A O 1
ATOM 629 N N . GLU A 1 77 ? 5.870 -6.752 -14.509 1.00 93.75 77 GLU A N 1
ATOM 630 C CA . GLU A 1 77 ? 4.606 -6.794 -13.776 1.00 93.75 77 GLU A CA 1
ATOM 631 C C . GLU A 1 77 ? 3.459 -6.149 -14.575 1.00 93.75 77 GLU A C 1
ATOM 633 O O . GLU A 1 77 ? 2.376 -6.729 -14.662 1.00 93.75 77 GLU A O 1
ATOM 638 N N . GLU A 1 78 ? 3.698 -4.998 -15.211 1.00 93.75 78 GLU A N 1
ATOM 639 C CA . GLU A 1 78 ? 2.717 -4.305 -16.060 1.00 93.75 78 GLU A CA 1
ATOM 640 C C . GLU A 1 78 ? 2.341 -5.119 -17.308 1.00 93.75 78 GLU A C 1
ATOM 642 O O . GLU A 1 78 ? 1.178 -5.155 -17.706 1.00 93.75 78 GLU A O 1
ATOM 647 N N . CYS A 1 79 ? 3.305 -5.830 -17.897 1.00 93.88 79 CYS A N 1
ATOM 648 C CA . CYS A 1 79 ? 3.067 -6.717 -19.036 1.00 93.88 79 CYS A CA 1
ATOM 649 C C . CYS A 1 79 ? 2.423 -8.061 -18.646 1.00 93.88 79 CYS A C 1
ATOM 651 O O . CYS A 1 79 ? 2.206 -8.900 -19.519 1.00 93.88 79 CYS A O 1
ATOM 653 N N . GLY A 1 80 ? 2.169 -8.312 -17.356 1.00 93.94 80 GLY A N 1
ATOM 654 C CA . GLY A 1 80 ? 1.668 -9.598 -16.863 1.00 93.94 80 GLY A CA 1
ATOM 655 C C . GLY A 1 80 ? 2.694 -10.738 -16.916 1.00 93.94 80 GLY A C 1
ATOM 656 O O . GLY A 1 80 ? 2.337 -11.895 -16.711 1.00 93.94 80 GLY A O 1
ATOM 657 N N . MET A 1 81 ? 3.972 -10.435 -17.159 1.00 95.81 81 MET A N 1
ATOM 658 C CA . MET A 1 81 ? 5.076 -11.400 -17.194 1.00 95.81 81 MET A CA 1
ATOM 659 C C . MET A 1 81 ? 5.591 -11.693 -15.776 1.00 95.81 81 MET A C 1
ATOM 661 O O . MET A 1 81 ? 6.763 -11.481 -15.465 1.00 95.81 81 MET A O 1
ATOM 665 N N . LEU A 1 82 ? 4.699 -12.147 -14.895 1.00 96.75 82 LEU A N 1
ATOM 666 C CA . LEU A 1 82 ? 4.959 -12.252 -13.456 1.00 96.75 82 LEU A CA 1
ATOM 667 C C . LEU A 1 82 ? 6.045 -13.278 -13.103 1.00 96.75 82 LEU A C 1
ATOM 669 O O . LEU A 1 82 ? 6.882 -12.994 -12.250 1.00 96.75 82 LEU A O 1
ATOM 673 N N . ASP A 1 83 ? 6.085 -14.428 -13.781 1.00 96.62 83 ASP A N 1
ATOM 674 C CA . ASP A 1 83 ? 7.131 -15.437 -13.560 1.00 96.62 83 ASP A CA 1
ATOM 675 C C . ASP A 1 83 ? 8.521 -14.884 -13.902 1.00 96.62 83 ASP A C 1
ATOM 677 O O . ASP A 1 83 ? 9.454 -15.004 -13.110 1.00 96.62 83 ASP A O 1
ATOM 681 N N . ARG A 1 84 ? 8.638 -14.166 -15.030 1.00 95.75 84 ARG A N 1
ATOM 682 C CA . ARG A 1 84 ? 9.885 -13.490 -15.426 1.00 95.75 84 ARG A CA 1
ATOM 683 C C . ARG A 1 84 ? 10.279 -12.400 -14.434 1.00 95.75 84 ARG A C 1
ATOM 685 O O . ARG A 1 84 ? 11.461 -12.256 -14.139 1.00 95.75 84 ARG A O 1
ATOM 692 N N . ALA A 1 85 ? 9.308 -11.643 -13.914 1.00 96.62 85 ALA A N 1
ATOM 693 C CA . ALA A 1 85 ? 9.568 -10.639 -12.885 1.00 96.62 85 ALA A CA 1
ATOM 694 C C . ALA A 1 85 ? 10.194 -11.286 -11.643 1.00 96.62 85 ALA A C 1
ATOM 696 O O . ALA A 1 85 ? 11.207 -10.803 -11.141 1.00 96.62 85 ALA A O 1
ATOM 697 N N . LEU A 1 86 ? 9.621 -12.401 -11.183 1.00 96.81 86 LEU A N 1
ATOM 698 C CA . LEU A 1 86 ? 10.098 -13.119 -10.008 1.00 96.81 86 LEU A CA 1
ATOM 699 C C . LEU A 1 86 ? 11.495 -13.722 -10.215 1.00 96.81 86 LEU A C 1
ATOM 701 O O . LEU A 1 86 ? 12.358 -13.574 -9.349 1.00 96.81 86 LEU A O 1
ATOM 705 N N . GLU A 1 87 ? 11.736 -14.365 -11.359 1.00 96.19 87 GLU A N 1
ATOM 706 C CA . GLU A 1 87 ? 13.055 -14.902 -11.718 1.00 96.19 87 GLU A CA 1
ATOM 707 C C . GLU A 1 87 ? 14.121 -13.799 -11.749 1.00 96.19 87 GLU A C 1
ATOM 709 O O . GLU A 1 87 ? 15.204 -13.953 -11.175 1.00 96.19 87 GLU A O 1
ATOM 714 N N . GLU A 1 88 ? 13.804 -12.658 -12.369 1.00 94.06 88 GLU A N 1
ATOM 715 C CA . GLU A 1 88 ? 14.720 -11.524 -12.461 1.00 94.06 88 GLU A CA 1
ATOM 716 C C . GLU A 1 88 ? 15.018 -10.933 -11.078 1.00 94.06 88 GLU A C 1
ATOM 718 O O . GLU A 1 88 ? 16.180 -10.692 -10.740 1.00 94.06 88 GLU A O 1
ATOM 723 N N . MET A 1 89 ? 13.992 -10.766 -10.239 1.00 94.81 89 MET A N 1
ATOM 724 C CA . MET A 1 89 ? 14.155 -10.312 -8.860 1.00 94.81 89 MET A CA 1
ATOM 725 C C . MET A 1 89 ? 15.080 -11.240 -8.058 1.00 94.81 89 MET A C 1
ATOM 727 O O . MET A 1 89 ? 15.981 -10.754 -7.376 1.00 94.81 89 MET A O 1
ATOM 731 N N . GLN A 1 90 ? 14.893 -12.561 -8.147 1.00 94.19 90 GLN A N 1
ATOM 732 C CA . GLN A 1 90 ? 15.723 -13.542 -7.434 1.00 94.19 90 GLN A CA 1
ATOM 733 C C . GLN A 1 90 ? 17.174 -13.522 -7.923 1.00 94.19 90 GLN A C 1
ATOM 735 O O . GLN A 1 90 ? 18.110 -13.532 -7.125 1.00 94.19 90 GLN A O 1
ATOM 740 N N . LYS A 1 91 ? 17.378 -13.442 -9.241 1.00 92.81 91 LYS A N 1
ATOM 741 C CA . LYS A 1 91 ? 18.714 -13.398 -9.846 1.00 92.81 91 LYS A CA 1
ATOM 742 C C . LYS A 1 91 ? 19.479 -12.123 -9.481 1.00 92.81 91 LYS A C 1
ATOM 744 O O . LYS A 1 91 ? 20.701 -12.160 -9.324 1.00 92.81 91 LYS A O 1
ATOM 749 N N . LYS A 1 92 ? 18.779 -10.991 -9.373 1.00 90.56 92 LYS A N 1
ATOM 750 C CA . LYS A 1 92 ? 19.372 -9.658 -9.183 1.00 90.56 92 LYS A CA 1
ATOM 751 C C . LYS A 1 92 ? 19.293 -9.148 -7.742 1.00 90.56 92 LYS A C 1
ATOM 753 O O . LYS A 1 92 ? 19.766 -8.044 -7.476 1.00 90.56 92 LYS A O 1
ATOM 758 N N . GLU A 1 93 ? 18.757 -9.930 -6.803 1.00 90.50 93 GLU A N 1
ATOM 759 C CA . GLU A 1 93 ? 18.531 -9.508 -5.413 1.00 90.50 93 GLU A CA 1
ATOM 760 C C . GLU A 1 93 ? 19.781 -8.891 -4.774 1.00 90.50 93 GLU A C 1
ATOM 762 O O . GLU A 1 93 ? 19.706 -7.833 -4.151 1.00 90.50 93 GLU A O 1
ATOM 767 N N . SER A 1 94 ? 20.949 -9.516 -4.943 1.00 88.44 94 SER A N 1
ATOM 768 C CA . SER A 1 94 ? 22.212 -9.046 -4.357 1.00 88.44 94 SER A CA 1
ATOM 769 C C . SER A 1 94 ? 22.668 -7.684 -4.890 1.00 88.44 94 SER A C 1
ATOM 771 O O . SER A 1 94 ? 23.428 -6.991 -4.215 1.00 88.44 94 SER A O 1
ATOM 773 N N . LYS A 1 95 ? 22.184 -7.285 -6.069 1.00 85.25 95 LYS A N 1
ATOM 774 C CA . LYS A 1 95 ? 22.558 -6.045 -6.761 1.00 85.25 95 LYS A CA 1
ATOM 775 C C . LYS A 1 95 ? 21.641 -4.890 -6.391 1.00 85.25 95 LYS A C 1
ATOM 777 O O . LYS A 1 95 ? 22.097 -3.759 -6.275 1.00 85.25 95 LYS A O 1
ATOM 782 N N . ILE A 1 96 ? 20.367 -5.179 -6.137 1.00 87.38 96 ILE A N 1
ATOM 783 C CA . ILE A 1 96 ? 19.372 -4.165 -5.795 1.00 87.38 96 ILE A CA 1
ATOM 784 C C . ILE A 1 96 ? 19.645 -3.630 -4.385 1.00 87.38 96 ILE A C 1
ATOM 786 O O . ILE A 1 96 ? 19.514 -4.350 -3.391 1.00 87.38 96 ILE A O 1
ATOM 790 N N . VAL A 1 97 ? 20.034 -2.356 -4.303 1.00 87.25 97 VAL A N 1
ATOM 791 C CA . VAL A 1 97 ? 20.345 -1.673 -3.036 1.00 87.25 97 VAL A CA 1
ATOM 792 C C . VAL A 1 97 ? 19.080 -1.270 -2.280 1.00 87.25 97 VAL A C 1
ATOM 794 O O . VAL A 1 97 ? 19.045 -1.409 -1.057 1.00 87.25 97 VAL A O 1
ATOM 797 N N . ASP A 1 98 ? 18.029 -0.826 -2.976 1.00 90.19 98 ASP A N 1
ATOM 798 C CA . ASP A 1 98 ? 16.749 -0.494 -2.343 1.00 90.19 98 ASP A CA 1
ATOM 799 C C . ASP A 1 98 ? 15.983 -1.767 -1.950 1.00 90.19 98 ASP A C 1
ATOM 801 O O . ASP A 1 98 ? 15.162 -2.313 -2.689 1.00 90.19 98 ASP A O 1
ATOM 805 N N . LYS A 1 99 ? 16.277 -2.251 -0.741 1.00 92.12 99 LYS A N 1
ATOM 806 C CA . LYS A 1 99 ? 15.642 -3.440 -0.167 1.00 92.12 99 LYS A CA 1
ATOM 807 C C . LYS A 1 99 ? 14.179 -3.224 0.205 1.00 92.12 99 LYS A C 1
ATOM 809 O O . LYS A 1 99 ? 13.465 -4.216 0.343 1.00 92.12 99 LYS A O 1
ATOM 814 N N . LEU A 1 100 ? 13.738 -1.980 0.402 1.00 94.19 100 LEU A N 1
ATOM 815 C CA . LEU A 1 100 ? 12.348 -1.699 0.744 1.00 94.19 100 LEU A CA 1
ATOM 816 C C . LEU A 1 100 ? 11.478 -1.869 -0.500 1.00 94.19 100 LEU A C 1
ATOM 818 O O . LEU A 1 100 ? 10.609 -2.741 -0.500 1.00 94.19 100 LEU A O 1
ATOM 822 N N . SER A 1 101 ? 11.782 -1.129 -1.570 1.00 93.00 101 SER A N 1
ATOM 823 C CA . SER A 1 101 ? 11.047 -1.216 -2.838 1.00 93.00 101 SER A CA 1
ATOM 824 C C . SER A 1 101 ? 11.104 -2.626 -3.423 1.00 93.00 101 SER A C 1
ATOM 826 O O . SER A 1 101 ? 10.091 -3.145 -3.890 1.00 93.00 101 SER A O 1
ATOM 828 N N . PHE A 1 102 ? 12.257 -3.298 -3.312 1.00 94.81 102 PHE A N 1
ATOM 829 C CA . PHE A 1 102 ? 12.393 -4.700 -3.705 1.00 94.81 102 PHE A CA 1
ATOM 830 C C . PHE A 1 102 ? 11.400 -5.612 -2.976 1.00 94.81 102 PHE A C 1
ATOM 832 O O . PHE A 1 102 ? 10.693 -6.383 -3.618 1.00 94.81 102 PHE A O 1
ATOM 839 N N . LYS A 1 103 ? 11.313 -5.525 -1.641 1.00 96.50 103 LYS A N 1
ATOM 840 C CA . LYS A 1 103 ? 10.387 -6.352 -0.851 1.00 96.50 103 LYS A CA 1
ATOM 841 C C . LYS A 1 103 ? 8.927 -6.039 -1.163 1.00 96.50 103 LYS A C 1
ATOM 843 O O . LYS A 1 103 ? 8.121 -6.962 -1.231 1.00 96.50 103 LYS A O 1
ATOM 848 N N . GLU A 1 104 ? 8.583 -4.766 -1.350 1.00 96.50 104 GLU A N 1
ATOM 849 C CA . GLU A 1 104 ? 7.221 -4.356 -1.707 1.00 96.50 104 GLU A CA 1
ATOM 850 C C . GLU A 1 104 ? 6.796 -4.914 -3.070 1.00 96.50 104 GLU A C 1
ATOM 852 O O . GLU A 1 104 ? 5.715 -5.500 -3.179 1.00 96.50 104 GLU A O 1
ATOM 857 N N . GLN A 1 105 ? 7.654 -4.787 -4.087 1.00 95.56 105 GLN A N 1
ATOM 858 C CA . GLN A 1 105 ? 7.398 -5.335 -5.421 1.00 95.56 105 GLN A CA 1
ATOM 859 C C . GLN A 1 105 ? 7.378 -6.867 -5.407 1.00 95.56 105 GLN A C 1
ATOM 861 O O . GLN A 1 105 ? 6.466 -7.467 -5.969 1.00 95.56 105 GLN A O 1
ATOM 866 N N . MET A 1 106 ? 8.332 -7.509 -4.726 1.00 97.19 106 MET A N 1
ATOM 867 C CA . MET A 1 106 ? 8.397 -8.968 -4.594 1.00 97.19 106 MET A CA 1
ATOM 868 C C . MET A 1 106 ? 7.116 -9.533 -3.979 1.00 97.19 106 MET A C 1
ATOM 870 O O . MET A 1 106 ? 6.535 -10.475 -4.514 1.00 97.19 106 MET A O 1
ATOM 874 N N . ALA A 1 107 ? 6.636 -8.937 -2.885 1.00 97.81 107 ALA A N 1
ATOM 875 C CA . ALA A 1 107 ? 5.386 -9.353 -2.262 1.00 97.81 107 ALA A CA 1
ATOM 876 C C . ALA A 1 107 ? 4.184 -9.154 -3.205 1.00 97.81 107 ALA A C 1
ATOM 878 O O . ALA A 1 107 ? 3.357 -10.053 -3.333 1.00 97.81 107 ALA A O 1
ATOM 879 N N . SER A 1 108 ? 4.125 -8.030 -3.935 1.00 96.94 108 SER A N 1
ATOM 880 C CA . SER A 1 108 ? 3.087 -7.781 -4.952 1.00 96.94 108 SER A CA 1
ATOM 881 C C . SER A 1 108 ? 3.083 -8.851 -6.051 1.00 96.94 108 SER A C 1
ATOM 883 O O . SER A 1 108 ? 2.031 -9.406 -6.376 1.00 96.94 108 SER A O 1
ATOM 885 N N . VAL A 1 109 ? 4.254 -9.189 -6.600 1.00 97.56 109 VAL A N 1
ATOM 886 C CA . VAL A 1 109 ? 4.395 -10.205 -7.654 1.00 97.56 109 VAL A CA 1
ATOM 887 C C . VAL A 1 109 ? 4.012 -11.593 -7.138 1.00 97.56 109 VAL A C 1
ATOM 889 O O . VAL A 1 109 ? 3.226 -12.281 -7.788 1.00 97.56 109 VAL A O 1
ATOM 892 N N . LEU A 1 110 ? 4.483 -11.988 -5.950 1.00 98.31 110 LEU A N 1
ATOM 893 C CA . LEU A 1 110 ? 4.113 -13.263 -5.322 1.00 98.31 110 LEU A CA 1
ATOM 894 C C . LEU A 1 110 ? 2.604 -13.365 -5.084 1.00 98.31 110 LEU A C 1
ATOM 896 O O . LEU A 1 110 ? 2.005 -14.398 -5.386 1.00 98.31 110 LEU A O 1
ATOM 900 N N . PHE A 1 111 ? 1.977 -12.287 -4.606 1.00 98.00 111 PHE A N 1
ATOM 901 C CA . PHE A 1 111 ? 0.529 -12.225 -4.437 1.00 98.00 111 PHE A CA 1
ATOM 902 C C . PHE A 1 111 ? -0.205 -12.447 -5.766 1.00 98.00 111 PHE A C 1
ATOM 904 O O . PHE A 1 111 ? -1.117 -13.268 -5.838 1.00 98.00 111 PHE A O 1
ATOM 911 N N . LYS A 1 112 ? 0.213 -11.755 -6.834 1.00 97.12 112 LYS A N 1
ATOM 912 C CA . LYS A 1 112 ? -0.395 -11.880 -8.171 1.00 97.12 112 LYS A CA 1
ATOM 913 C C . LYS A 1 112 ? -0.192 -13.263 -8.800 1.00 97.12 112 LYS A C 1
ATOM 915 O O . LYS A 1 112 ? -1.044 -13.698 -9.568 1.00 97.12 112 LYS A O 1
ATOM 920 N N . LEU A 1 113 ? 0.889 -13.962 -8.450 1.00 97.50 113 LEU A N 1
ATOM 921 C CA . LEU A 1 113 ? 1.145 -15.358 -8.828 1.00 97.50 113 LEU A CA 1
ATOM 922 C C . LEU A 1 113 ? 0.345 -16.379 -7.996 1.00 97.50 113 LEU A C 1
ATOM 924 O O . LEU A 1 113 ? 0.446 -17.578 -8.242 1.00 97.50 113 LEU A O 1
ATOM 928 N N . GLY A 1 114 ? -0.424 -15.941 -6.994 1.00 97.38 114 GLY A N 1
ATOM 929 C CA . GLY A 1 114 ? -1.169 -16.826 -6.093 1.00 97.38 114 GLY A CA 1
ATOM 930 C C . GLY A 1 114 ? -0.314 -17.485 -5.004 1.00 97.38 114 GLY A C 1
ATOM 931 O O . GLY A 1 114 ? -0.792 -18.370 -4.296 1.00 97.38 114 GLY A O 1
ATOM 932 N N . ARG A 1 115 ? 0.943 -17.054 -4.828 1.00 98.06 115 ARG A N 1
ATOM 933 C CA . ARG A 1 115 ? 1.864 -17.534 -3.781 1.00 98.06 115 ARG A CA 1
ATOM 934 C C . ARG A 1 115 ? 1.624 -16.765 -2.479 1.00 98.06 115 ARG A C 1
ATOM 936 O O . ARG A 1 115 ? 2.480 -16.015 -2.004 1.00 98.06 115 ARG A O 1
ATOM 943 N N . PHE A 1 116 ? 0.417 -16.913 -1.931 1.00 98.31 116 PHE A N 1
ATOM 944 C CA . PHE A 1 116 ? -0.080 -16.086 -0.827 1.00 98.31 116 PHE A CA 1
ATOM 945 C C . PHE A 1 116 ? 0.734 -16.223 0.463 1.00 98.31 116 PHE A C 1
ATOM 947 O O . PHE A 1 116 ? 1.021 -15.203 1.082 1.00 98.31 116 PHE A O 1
ATOM 954 N N . ASP A 1 117 ? 1.169 -17.432 0.827 1.00 98.12 117 ASP A N 1
ATOM 955 C CA . ASP A 1 117 ? 1.936 -17.667 2.061 1.00 98.12 117 ASP A CA 1
ATOM 956 C C . ASP A 1 117 ? 3.289 -16.929 2.051 1.00 98.12 117 ASP A C 1
ATOM 958 O O . ASP A 1 117 ? 3.701 -16.303 3.032 1.00 98.12 117 ASP A O 1
ATOM 962 N N . GLU A 1 118 ? 3.982 -16.953 0.910 1.00 98.19 118 GLU A N 1
ATOM 963 C CA . GLU A 1 118 ? 5.264 -16.262 0.742 1.00 98.19 118 GLU A CA 1
ATOM 964 C C . GLU A 1 118 ? 5.078 -14.745 0.716 1.00 98.19 118 GLU A C 1
ATOM 966 O O . GLU A 1 118 ? 5.817 -14.018 1.384 1.00 98.19 118 GLU A O 1
ATOM 971 N N . SER A 1 119 ? 4.049 -14.269 0.010 1.00 98.44 119 SER A N 1
ATOM 972 C CA . SER A 1 119 ? 3.664 -12.858 0.013 1.00 98.44 119 SER A CA 1
ATOM 973 C C . SER A 1 119 ? 3.344 -12.362 1.428 1.00 98.44 119 SER A C 1
ATOM 975 O O . SER A 1 119 ? 3.843 -11.316 1.853 1.00 98.44 119 SER A O 1
ATOM 977 N N . GLU A 1 120 ? 2.552 -13.120 2.193 1.00 98.25 120 GLU A N 1
ATOM 978 C CA . GLU A 1 120 ? 2.190 -12.785 3.571 1.00 98.25 120 GLU A CA 1
ATOM 979 C C . GLU A 1 120 ? 3.436 -12.659 4.451 1.00 98.25 120 GLU A C 1
ATOM 981 O O . GLU A 1 120 ? 3.576 -11.684 5.193 1.00 98.25 120 GLU A O 1
ATOM 986 N N . SER A 1 121 ? 4.366 -13.613 4.347 1.00 98.19 121 SER A N 1
ATOM 987 C CA . SER A 1 121 ? 5.622 -13.598 5.099 1.00 98.19 121 SER A CA 1
ATOM 988 C C . SER A 1 121 ? 6.431 -12.322 4.836 1.00 98.19 121 SER A C 1
ATOM 990 O O . SER A 1 121 ? 6.882 -11.655 5.777 1.00 98.19 121 SER A O 1
ATOM 992 N N . ILE A 1 122 ? 6.544 -11.906 3.568 1.00 98.31 122 ILE A N 1
ATOM 993 C CA . ILE A 1 122 ? 7.239 -10.663 3.214 1.00 98.31 122 ILE A CA 1
ATOM 994 C C . ILE A 1 122 ? 6.493 -9.446 3.767 1.00 98.31 122 ILE A C 1
ATOM 996 O O . ILE A 1 122 ? 7.131 -8.593 4.392 1.00 98.31 122 ILE A O 1
ATOM 1000 N N . TYR A 1 123 ? 5.165 -9.369 3.634 1.00 98.50 123 TYR A N 1
ATOM 1001 C CA . TYR A 1 123 ? 4.390 -8.260 4.202 1.00 98.50 123 TYR A CA 1
ATOM 1002 C C . TYR A 1 123 ? 4.457 -8.196 5.731 1.00 98.50 123 TYR A C 1
ATOM 1004 O O . TYR A 1 123 ? 4.513 -7.104 6.294 1.00 98.50 123 TYR A O 1
ATOM 1012 N N . ARG A 1 124 ? 4.552 -9.331 6.432 1.00 97.25 124 ARG A N 1
ATOM 1013 C CA . ARG A 1 124 ? 4.823 -9.347 7.879 1.00 97.25 124 ARG A CA 1
ATOM 1014 C C . ARG A 1 124 ? 6.212 -8.807 8.210 1.00 97.25 124 ARG A C 1
ATOM 1016 O O . ARG A 1 124 ? 6.363 -8.094 9.201 1.00 97.25 124 ARG A O 1
ATOM 1023 N N . SER A 1 125 ? 7.215 -9.088 7.377 1.00 97.31 125 SER A N 1
ATOM 1024 C CA . SER A 1 125 ? 8.543 -8.477 7.523 1.00 97.31 125 SER A CA 1
ATOM 1025 C C . SER A 1 125 ? 8.515 -6.960 7.279 1.00 97.31 125 SER A C 1
ATOM 1027 O O . SER A 1 125 ? 9.209 -6.214 7.965 1.00 97.31 125 SER A O 1
ATOM 1029 N N . LEU A 1 126 ? 7.674 -6.491 6.349 1.00 97.69 126 LEU A N 1
ATOM 1030 C CA . LEU A 1 126 ? 7.458 -5.068 6.073 1.00 97.69 126 LEU A CA 1
ATOM 1031 C C . LEU A 1 126 ? 6.735 -4.371 7.236 1.00 97.69 126 LEU A C 1
ATOM 1033 O O . LEU A 1 126 ? 7.156 -3.293 7.650 1.00 97.69 126 LEU A O 1
ATOM 1037 N N . LEU A 1 127 ? 5.732 -5.019 7.838 1.00 96.75 127 LEU A N 1
ATOM 1038 C CA . LEU A 1 127 ? 5.073 -4.543 9.062 1.00 96.75 127 LEU A CA 1
ATOM 1039 C C . LEU A 1 127 ? 6.037 -4.426 10.242 1.00 96.75 127 LEU A C 1
ATOM 1041 O O . LEU A 1 127 ? 5.923 -3.496 11.030 1.00 96.75 127 LEU A O 1
ATOM 1045 N N . PHE A 1 128 ? 7.009 -5.332 10.362 1.00 94.56 128 PHE A N 1
ATOM 1046 C CA . PHE A 1 128 ? 8.045 -5.198 11.383 1.00 94.56 128 PHE A CA 1
ATOM 1047 C C . PHE A 1 128 ? 8.888 -3.925 11.197 1.00 94.56 128 PHE A C 1
ATOM 1049 O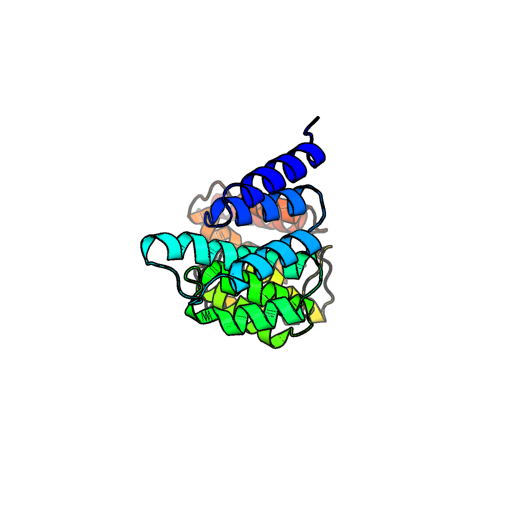 O . PHE A 1 128 ? 9.269 -3.308 12.188 1.00 94.56 128 PHE A O 1
ATOM 1056 N N . MET A 1 129 ? 9.149 -3.509 9.952 1.00 94.56 129 MET A N 1
ATOM 1057 C CA . MET A 1 129 ? 9.901 -2.282 9.658 1.00 94.56 129 MET A CA 1
ATOM 1058 C C . MET A 1 129 ? 9.053 -1.016 9.832 1.00 94.56 129 MET A C 1
ATOM 1060 O O . MET A 1 129 ? 9.546 -0.019 10.353 1.00 94.56 129 MET A O 1
ATOM 1064 N N . ASN A 1 130 ? 7.788 -1.045 9.407 1.00 96.06 130 ASN A N 1
ATOM 1065 C CA . ASN A 1 130 ? 6.853 0.065 9.569 1.00 96.06 130 ASN A CA 1
ATOM 1066 C C . ASN A 1 130 ? 5.446 -0.455 9.925 1.00 96.06 130 ASN A C 1
ATOM 1068 O O . ASN A 1 130 ? 4.640 -0.718 9.023 1.00 96.06 130 ASN A O 1
ATOM 1072 N N . PRO A 1 131 ? 5.126 -0.579 11.228 1.00 96.69 131 PRO A N 1
ATOM 1073 C CA . PRO A 1 131 ? 3.851 -1.120 11.685 1.00 96.69 131 PRO A CA 1
ATOM 1074 C C . PRO A 1 131 ? 2.695 -0.117 11.583 1.00 96.69 131 PRO A C 1
ATOM 1076 O O . PRO A 1 131 ? 1.592 -0.449 11.992 1.00 96.69 131 PRO A O 1
ATOM 1079 N N . ASP A 1 132 ? 2.903 1.088 11.045 1.00 96.69 132 ASP A N 1
ATOM 1080 C CA . ASP A 1 132 ? 1.844 2.087 10.845 1.00 96.69 132 ASP A CA 1
ATOM 1081 C C . ASP A 1 132 ? 1.456 2.265 9.366 1.00 96.69 132 ASP A C 1
ATOM 1083 O O . ASP A 1 132 ? 0.596 3.080 9.028 1.00 96.69 132 ASP A O 1
ATOM 1087 N N . ASN A 1 133 ? 2.034 1.466 8.461 1.00 96.94 133 ASN A N 1
ATOM 1088 C CA . ASN A 1 133 ? 1.664 1.480 7.049 1.00 96.94 133 ASN A CA 1
ATOM 1089 C C . ASN A 1 133 ? 0.416 0.618 6.780 1.00 96.94 133 ASN A C 1
ATOM 1091 O O . ASN A 1 133 ? 0.491 -0.608 6.666 1.00 96.94 133 ASN A O 1
ATOM 1095 N N . TYR A 1 134 ? -0.732 1.277 6.597 1.00 96.44 134 TYR A N 1
ATOM 1096 C CA . TYR A 1 134 ? -2.022 0.646 6.284 1.00 96.44 134 TYR A CA 1
ATOM 1097 C C . TYR A 1 134 ? -1.972 -0.294 5.074 1.00 96.44 134 TYR A C 1
ATOM 1099 O O . TYR A 1 134 ? -2.643 -1.327 5.073 1.00 96.44 134 TYR A O 1
ATOM 1107 N N . LYS A 1 135 ? -1.146 0.009 4.062 1.00 97.50 135 LYS A N 1
ATOM 1108 C CA . LYS A 1 135 ? -1.044 -0.820 2.852 1.00 97.50 135 LYS A CA 1
ATOM 1109 C C . LYS A 1 135 ? -0.566 -2.234 3.171 1.00 97.50 135 LYS A C 1
ATOM 1111 O O . LYS A 1 135 ? -1.051 -3.181 2.561 1.00 97.50 135 LYS A O 1
ATOM 1116 N N . TYR A 1 136 ? 0.338 -2.394 4.139 1.00 98.12 136 TYR A N 1
ATOM 1117 C CA . TYR A 1 136 ? 0.849 -3.714 4.508 1.00 98.12 136 TYR A CA 1
ATOM 1118 C C . TYR A 1 136 ? -0.193 -4.536 5.266 1.00 98.12 136 TYR A C 1
ATOM 1120 O O . TYR A 1 136 ? -0.307 -5.733 5.021 1.00 98.12 136 TYR A O 1
ATOM 1128 N N . PHE A 1 137 ? -1.008 -3.913 6.124 1.00 97.75 137 PHE A N 1
ATOM 1129 C CA . PHE A 1 137 ? -2.129 -4.609 6.765 1.00 97.75 137 PHE A CA 1
ATOM 1130 C C . PHE A 1 137 ? -3.155 -5.085 5.745 1.00 97.75 137 PHE A C 1
ATOM 1132 O O . PHE A 1 137 ? -3.538 -6.251 5.773 1.00 97.75 137 PHE A O 1
ATOM 1139 N N . ILE A 1 138 ? -3.548 -4.206 4.818 1.00 97.12 138 ILE A N 1
ATOM 1140 C CA . ILE A 1 138 ? -4.453 -4.554 3.718 1.00 97.12 138 ILE A CA 1
ATOM 1141 C C . ILE A 1 138 ? -3.878 -5.726 2.919 1.00 97.12 138 ILE A C 1
ATOM 1143 O O . ILE A 1 138 ? -4.593 -6.677 2.617 1.00 97.12 138 ILE A O 1
ATOM 1147 N N . ALA A 1 139 ? -2.582 -5.698 2.609 1.00 98.12 139 ALA A N 1
ATOM 1148 C CA . ALA A 1 139 ? -1.944 -6.766 1.856 1.00 98.12 139 ALA A CA 1
ATOM 1149 C C . ALA A 1 139 ? -1.901 -8.102 2.623 1.00 98.12 139 ALA A C 1
ATOM 1151 O O . ALA A 1 139 ? -2.216 -9.137 2.041 1.00 98.12 139 ALA A O 1
ATOM 1152 N N . VAL A 1 140 ? -1.608 -8.095 3.932 1.00 98.25 140 VAL A N 1
ATOM 1153 C CA . VAL A 1 140 ? -1.700 -9.298 4.786 1.00 98.25 140 VAL A CA 1
ATOM 1154 C C . VAL A 1 140 ? -3.131 -9.836 4.823 1.00 98.25 140 VAL A C 1
ATOM 1156 O O . VAL A 1 140 ? -3.334 -11.033 4.638 1.00 98.25 140 VAL A O 1
ATOM 1159 N N . GLN A 1 141 ? -4.134 -8.972 5.005 1.00 97.75 141 GLN A N 1
ATOM 1160 C CA . GLN A 1 141 ? -5.539 -9.384 4.972 1.00 97.75 141 GLN A CA 1
ATOM 1161 C C . GLN A 1 141 ? -5.910 -10.002 3.618 1.00 97.75 141 GLN A C 1
ATOM 1163 O O . GLN A 1 141 ? -6.566 -11.040 3.589 1.00 97.75 141 GLN A O 1
ATOM 1168 N N . LYS A 1 142 ? -5.449 -9.420 2.501 1.00 97.81 142 LYS A N 1
ATOM 1169 C CA . LYS A 1 142 ? -5.651 -9.978 1.155 1.00 97.81 142 LYS A CA 1
ATOM 1170 C C . LYS A 1 142 ? -5.012 -11.359 1.008 1.00 97.81 142 LYS A C 1
ATOM 1172 O O . LYS A 1 142 ? -5.677 -12.258 0.506 1.00 97.81 142 LYS A O 1
ATOM 1177 N N . CYS A 1 143 ? -3.776 -11.552 1.478 1.00 98.25 143 CYS A N 1
ATOM 1178 C CA . CYS A 1 143 ? -3.104 -12.860 1.442 1.00 98.25 143 CYS A CA 1
ATOM 1179 C C . CYS A 1 143 ? -3.882 -13.926 2.231 1.00 98.25 143 CYS A C 1
ATOM 1181 O O . CYS A 1 143 ? -3.984 -15.066 1.795 1.00 98.25 143 CYS A O 1
ATOM 1183 N N . LEU A 1 144 ? -4.484 -13.542 3.361 1.00 97.25 144 LEU A N 1
ATOM 1184 C CA . LEU A 1 144 ? -5.260 -14.437 4.227 1.00 97.25 144 LEU A CA 1
ATOM 1185 C C . LEU A 1 144 ? -6.712 -14.668 3.766 1.00 97.25 144 LEU A C 1
ATOM 1187 O O . LEU A 1 144 ? -7.449 -15.415 4.424 1.00 97.25 144 LEU A O 1
ATOM 1191 N N . GLY A 1 145 ? -7.141 -14.006 2.684 1.00 96.50 145 GLY A N 1
ATOM 1192 C CA . GLY A 1 145 ? -8.531 -14.011 2.222 1.00 96.50 145 GLY A CA 1
ATOM 1193 C C . GLY A 1 145 ? -9.499 -13.342 3.204 1.00 96.50 145 GLY A C 1
ATOM 1194 O O . GLY A 1 145 ? -10.649 -13.751 3.297 1.00 96.50 145 GLY A O 1
ATOM 1195 N N . LEU A 1 146 ? -9.019 -12.362 3.975 1.00 96.50 146 LEU A N 1
ATOM 1196 C CA . LEU A 1 146 ? -9.752 -11.657 5.035 1.00 96.50 146 LEU A CA 1
ATOM 1197 C C . LEU A 1 146 ? -10.016 -10.180 4.712 1.00 96.50 146 LEU A C 1
ATOM 1199 O O . LEU A 1 146 ? -10.471 -9.444 5.580 1.00 96.50 146 LEU A O 1
ATOM 1203 N N . TYR A 1 147 ? -9.678 -9.715 3.510 1.00 95.62 147 TYR A N 1
ATOM 1204 C CA . TYR A 1 147 ? -9.902 -8.330 3.098 1.00 95.62 147 TYR A CA 1
ATOM 1205 C C . TYR A 1 147 ? -11.259 -8.168 2.409 1.00 95.62 147 TYR A C 1
ATOM 1207 O O . TYR A 1 147 ? -11.627 -8.997 1.578 1.00 95.62 147 TYR A O 1
ATOM 1215 N N . SER A 1 148 ? -11.957 -7.071 2.705 1.00 92.00 148 SER A N 1
ATOM 1216 C CA . SER A 1 148 ? -13.252 -6.736 2.113 1.00 92.00 148 SER A CA 1
ATOM 1217 C C . SER A 1 148 ? -13.281 -5.278 1.647 1.00 92.00 148 SER A C 1
ATOM 1219 O O . SER A 1 148 ? -13.102 -4.368 2.456 1.00 92.00 148 SER A O 1
ATOM 1221 N N . ASP A 1 149 ? -13.524 -5.046 0.351 1.00 87.25 149 ASP A N 1
ATOM 1222 C CA . ASP A 1 149 ? -13.581 -3.695 -0.236 1.00 87.25 149 ASP A CA 1
ATOM 1223 C C . ASP A 1 149 ? -14.779 -2.874 0.273 1.00 87.25 149 ASP A C 1
ATOM 1225 O O . ASP A 1 149 ? -14.712 -1.649 0.332 1.00 87.25 149 ASP A O 1
ATOM 1229 N N . ASN A 1 150 ? -15.881 -3.533 0.647 1.00 83.81 150 ASN A N 1
ATOM 1230 C CA . ASN A 1 150 ? -17.099 -2.877 1.138 1.00 83.81 150 ASN A CA 1
ATOM 1231 C C . ASN A 1 150 ? -17.201 -2.862 2.676 1.00 83.81 150 ASN A C 1
ATOM 1233 O O . ASN A 1 150 ? -18.227 -2.450 3.217 1.00 83.81 150 ASN A O 1
ATOM 1237 N N . GLY A 1 151 ? -16.168 -3.345 3.375 1.00 83.31 151 GLY A N 1
ATOM 1238 C CA . GLY A 1 151 ? -16.131 -3.412 4.836 1.00 83.31 151 GLY A CA 1
ATOM 1239 C C . GLY A 1 151 ? -17.138 -4.384 5.458 1.00 83.31 151 GLY A C 1
ATOM 1240 O O . GLY A 1 151 ? -17.393 -4.290 6.655 1.00 83.31 151 GLY A O 1
ATOM 1241 N N . GLN A 1 152 ? -17.722 -5.299 4.677 1.00 86.38 152 GLN A N 1
ATOM 1242 C CA . GLN A 1 152 ? -18.611 -6.343 5.187 1.00 86.38 152 GLN A CA 1
ATOM 1243 C C . GLN A 1 152 ? -17.823 -7.620 5.456 1.00 86.38 152 GLN A C 1
ATOM 1245 O O . GLN A 1 152 ? -17.072 -8.084 4.595 1.00 86.38 152 GLN A O 1
ATOM 1250 N N . TYR A 1 153 ? -18.034 -8.203 6.633 1.00 92.19 153 TYR A N 1
ATOM 1251 C CA . TYR A 1 153 ? -17.328 -9.392 7.098 1.00 92.19 153 TYR A CA 1
ATOM 1252 C C . TYR A 1 153 ? -18.323 -10.407 7.653 1.00 92.19 153 TYR A C 1
ATOM 1254 O O . TYR A 1 153 ? -19.294 -10.041 8.317 1.00 92.19 153 TYR A O 1
ATOM 1262 N N . SER A 1 154 ? -18.088 -11.695 7.401 1.00 93.69 154 SER A N 1
ATOM 1263 C CA . SER A 1 154 ? -18.839 -12.742 8.095 1.00 93.69 154 SER A CA 1
ATOM 1264 C C . SER A 1 154 ? -18.413 -12.813 9.567 1.00 93.69 154 SER A C 1
ATOM 1266 O O . SER A 1 154 ? -17.313 -12.391 9.924 1.00 93.69 154 SER A O 1
ATOM 1268 N N . ALA A 1 155 ? -19.240 -13.404 10.434 1.00 94.00 155 ALA A N 1
ATOM 1269 C CA . ALA A 1 155 ? -18.866 -13.606 11.838 1.00 94.00 155 ALA A CA 1
ATOM 1270 C C . ALA A 1 155 ? -17.542 -14.387 11.983 1.00 94.00 155 ALA A C 1
ATOM 1272 O O . ALA A 1 155 ? -16.718 -14.053 12.833 1.00 94.00 155 ALA A O 1
ATOM 1273 N N . ALA A 1 156 ? -17.304 -15.367 11.103 1.00 95.38 156 ALA A N 1
ATOM 1274 C CA . ALA A 1 156 ? -16.063 -16.137 11.072 1.00 95.38 156 ALA A CA 1
ATOM 1275 C C . ALA A 1 156 ? -14.854 -15.282 10.649 1.00 95.38 156 ALA A C 1
ATOM 1277 O O . ALA A 1 156 ? -13.772 -15.415 11.223 1.00 95.38 156 ALA A O 1
ATOM 1278 N N . ASP A 1 157 ? -15.027 -14.377 9.680 1.00 96.19 157 ASP A N 1
ATOM 1279 C CA . ASP A 1 157 ? -13.955 -13.468 9.255 1.00 96.19 157 ASP A CA 1
ATOM 1280 C C . ASP A 1 157 ? -13.625 -12.451 10.343 1.00 96.19 157 ASP A C 1
ATOM 1282 O O . ASP A 1 157 ? -12.449 -12.208 10.603 1.00 96.19 157 ASP A O 1
ATOM 1286 N N . VAL A 1 158 ? -14.639 -11.918 11.035 1.00 96.19 158 VAL A N 1
ATOM 1287 C CA . VAL A 1 158 ? -14.444 -11.025 12.187 1.00 96.19 158 VAL A CA 1
ATOM 1288 C C . VAL A 1 158 ? -13.638 -11.723 13.280 1.00 96.19 158 VAL A C 1
ATOM 1290 O O . VAL A 1 158 ? -12.707 -11.127 13.816 1.00 96.19 158 VAL A O 1
ATOM 1293 N N . GLU A 1 159 ? -13.927 -12.988 13.596 1.00 96.56 159 GLU A N 1
ATOM 1294 C CA . GLU A 1 159 ? -13.153 -13.751 14.585 1.00 96.56 159 GLU A CA 1
ATOM 1295 C C . GLU A 1 159 ? -11.695 -13.961 14.155 1.00 96.56 159 GLU A C 1
ATOM 1297 O O . GLU A 1 159 ? -10.776 -13.726 14.947 1.00 96.56 159 GLU A O 1
ATOM 1302 N N . ARG A 1 160 ? -11.461 -14.335 12.890 1.00 97.88 160 ARG A N 1
ATOM 1303 C CA . ARG A 1 160 ? -10.106 -14.497 12.332 1.00 97.88 160 ARG A CA 1
ATOM 1304 C C . ARG A 1 160 ? -9.336 -13.173 12.307 1.00 97.88 160 ARG A C 1
ATOM 1306 O O . ARG A 1 160 ? -8.162 -13.148 12.678 1.00 97.88 160 ARG A O 1
ATOM 1313 N N . LEU A 1 161 ? -9.987 -12.073 11.927 1.00 97.81 161 LEU A N 1
ATOM 1314 C CA . LEU A 1 161 ? -9.415 -10.726 11.962 1.00 97.81 161 LEU A CA 1
ATOM 1315 C C . LEU A 1 161 ? -9.109 -10.290 13.397 1.00 97.81 161 LEU A C 1
ATOM 1317 O O . LEU A 1 161 ? -8.011 -9.804 13.660 1.00 97.81 161 LEU A O 1
ATOM 1321 N N . SER A 1 162 ? -10.015 -10.512 14.352 1.00 96.94 162 SER A N 1
ATOM 1322 C CA . SER A 1 162 ? -9.757 -10.227 15.767 1.00 96.94 162 SER A CA 1
ATOM 1323 C C . SER A 1 162 ? -8.544 -11.003 16.286 1.00 96.94 162 SER A C 1
ATOM 1325 O O . SER A 1 162 ? -7.675 -10.409 16.922 1.00 96.94 162 SER A O 1
ATOM 1327 N N . ALA A 1 163 ? -8.426 -12.298 15.976 1.00 97.31 163 ALA A N 1
ATOM 1328 C CA . ALA A 1 163 ? -7.266 -13.102 16.365 1.00 97.31 163 ALA A CA 1
ATOM 1329 C C . ALA A 1 163 ? -5.960 -12.572 15.744 1.00 97.31 163 ALA A C 1
ATOM 1331 O O . ALA A 1 163 ? -4.950 -12.425 16.441 1.00 97.31 163 ALA A O 1
ATOM 1332 N N . LEU A 1 164 ? -5.991 -12.214 14.455 1.00 97.44 164 LEU A N 1
ATOM 1333 C CA . LEU A 1 164 ? -4.861 -11.601 13.760 1.00 97.44 164 LEU A CA 1
ATOM 1334 C C . LEU A 1 164 ? -4.425 -10.303 14.452 1.00 97.44 164 LEU A C 1
ATOM 1336 O O . LEU A 1 164 ? -3.258 -10.174 14.825 1.00 97.44 164 LEU A O 1
ATOM 1340 N N . TYR A 1 165 ? -5.346 -9.362 14.660 1.00 97.38 165 TYR A N 1
ATOM 1341 C CA . TYR A 1 165 ? -5.037 -8.063 15.257 1.00 97.38 165 TYR A CA 1
ATOM 1342 C C . TYR A 1 165 ? -4.629 -8.154 16.728 1.00 97.38 165 TYR A C 1
ATOM 1344 O O . TYR A 1 165 ? -3.756 -7.395 17.142 1.00 97.38 165 TYR A O 1
ATOM 1352 N N . ASN A 1 166 ? -5.151 -9.114 17.495 1.00 96.12 166 ASN A N 1
ATOM 1353 C CA . ASN A 1 166 ? -4.674 -9.384 18.852 1.00 96.12 166 ASN A CA 1
ATOM 1354 C C . ASN A 1 166 ? -3.197 -9.807 18.840 1.00 96.12 166 ASN A C 1
ATOM 1356 O O . ASN A 1 166 ? -2.386 -9.203 19.540 1.00 96.12 166 ASN A O 1
ATOM 1360 N N . SER A 1 167 ? -2.814 -10.739 17.958 1.00 96.38 167 SER A N 1
ATOM 1361 C CA . SER A 1 167 ? -1.407 -11.149 17.818 1.00 96.38 167 SER A CA 1
ATOM 1362 C C . SER A 1 167 ? -0.488 -10.006 17.355 1.00 96.38 167 SER A C 1
ATOM 1364 O O . SER A 1 167 ? 0.675 -9.918 17.751 1.00 96.38 167 SER A O 1
ATOM 1366 N N . LEU A 1 168 ? -1.002 -9.100 16.514 1.00 96.12 168 LEU A N 1
ATOM 1367 C CA . LEU A 1 168 ? -0.257 -7.934 16.035 1.00 96.12 168 LEU A CA 1
ATOM 1368 C C . LEU A 1 168 ? -0.132 -6.867 17.128 1.00 96.12 168 LEU A C 1
ATOM 1370 O O . LEU A 1 168 ? 0.909 -6.226 17.227 1.00 96.12 168 LEU A O 1
ATOM 1374 N N . LYS A 1 169 ? -1.150 -6.701 17.977 1.00 95.00 169 LYS A N 1
ATOM 1375 C CA . LYS A 1 169 ? -1.148 -5.764 19.108 1.00 95.00 169 LYS A CA 1
ATOM 1376 C C . LYS A 1 169 ? -0.128 -6.159 20.170 1.00 95.00 169 LYS A C 1
ATOM 1378 O O . LYS A 1 169 ? 0.516 -5.275 20.727 1.00 95.00 169 LYS A O 1
ATOM 1383 N N . GLU A 1 170 ? 0.066 -7.457 20.405 1.00 94.62 170 GLU A N 1
ATOM 1384 C CA . GLU A 1 170 ? 1.134 -7.962 21.280 1.00 94.62 170 GLU A CA 1
ATOM 1385 C C . GLU A 1 170 ? 2.529 -7.592 20.757 1.00 94.62 170 GLU A C 1
ATOM 1387 O O . GLU A 1 170 ? 3.398 -7.198 21.531 1.00 94.62 170 GLU A O 1
ATOM 1392 N N . LYS A 1 171 ? 2.738 -7.664 19.436 1.00 94.94 171 LYS A N 1
ATOM 1393 C CA . LYS A 1 171 ? 4.028 -7.343 18.803 1.00 94.94 171 LYS A CA 1
ATOM 1394 C C . LYS A 1 171 ? 4.269 -5.843 18.642 1.00 94.94 171 LYS A C 1
ATOM 1396 O O . LYS A 1 171 ? 5.405 -5.393 18.761 1.00 94.94 171 LYS A O 1
ATOM 1401 N N . TYR A 1 172 ? 3.216 -5.080 18.361 1.00 95.25 172 TYR A N 1
ATOM 1402 C CA . TYR A 1 172 ? 3.280 -3.679 17.945 1.00 95.25 172 TYR A CA 1
ATOM 1403 C C . TYR A 1 172 ? 2.381 -2.796 18.814 1.00 95.25 172 TYR A C 1
ATOM 1405 O O . TYR A 1 172 ? 1.592 -1.993 18.316 1.00 95.25 172 TYR A O 1
ATOM 1413 N N . ALA A 1 173 ? 2.499 -2.921 20.138 1.00 92.69 173 ALA A N 1
ATOM 1414 C CA . ALA A 1 173 ? 1.643 -2.213 21.093 1.00 92.69 173 ALA A CA 1
ATOM 1415 C C . ALA A 1 173 ? 1.698 -0.675 20.975 1.00 92.69 173 ALA A C 1
ATOM 1417 O O . ALA A 1 173 ? 0.793 0.012 21.455 1.00 92.69 173 ALA A O 1
ATOM 1418 N N . TRP A 1 174 ? 2.735 -0.110 20.348 1.00 91.44 174 TRP A N 1
ATOM 1419 C CA . TRP A 1 174 ? 2.853 1.329 20.086 1.00 91.44 174 TRP A CA 1
ATOM 1420 C C . TRP A 1 174 ? 2.140 1.783 18.808 1.00 91.44 174 TRP A C 1
ATOM 1422 O O . TRP A 1 174 ? 1.795 2.959 18.729 1.00 91.44 174 TRP A O 1
ATOM 1432 N N . SER A 1 175 ? 1.890 0.883 17.850 1.00 95.88 175 SER A N 1
ATOM 1433 C CA . SER A 1 175 ? 1.276 1.238 16.569 1.00 95.88 175 SER A CA 1
ATOM 1434 C C . SER A 1 175 ? -0.149 1.742 16.768 1.00 95.88 175 SER A C 1
ATOM 1436 O O . SER A 1 175 ? -0.962 1.130 17.474 1.00 95.88 175 SER A O 1
ATOM 1438 N N . SER A 1 176 ? -0.453 2.862 16.118 1.00 93.50 176 SER A N 1
ATOM 1439 C CA . SER A 1 176 ? -1.809 3.401 16.056 1.00 93.50 176 SER A CA 1
ATOM 1440 C C . SER A 1 176 ? -2.643 2.619 15.048 1.00 93.50 176 SER A C 1
ATOM 1442 O O . SER A 1 176 ? -3.793 2.298 15.342 1.00 93.50 176 SER A O 1
ATOM 1444 N N . ALA A 1 177 ? -2.058 2.228 13.908 1.00 96.06 177 ALA A N 1
ATOM 1445 C CA . ALA A 1 177 ? -2.756 1.472 12.868 1.00 96.06 177 ALA A CA 1
ATOM 1446 C C . ALA A 1 177 ? -3.310 0.136 13.394 1.00 96.06 177 ALA A C 1
ATOM 1448 O O . ALA A 1 177 ? -4.485 -0.166 13.195 1.00 96.06 177 ALA A O 1
ATOM 1449 N N . VAL A 1 178 ? -2.514 -0.623 14.159 1.00 96.38 178 VAL A N 1
ATOM 1450 C CA . VAL A 1 178 ? -2.951 -1.902 14.756 1.00 96.38 178 VAL A CA 1
ATOM 1451 C C . VAL A 1 178 ? -4.149 -1.736 15.694 1.00 96.38 178 VAL A C 1
ATOM 1453 O O . VAL A 1 178 ? -4.949 -2.657 15.835 1.00 96.38 178 VAL A O 1
ATOM 1456 N N . LYS A 1 179 ? -4.292 -0.574 16.338 1.00 95.31 179 LYS A N 1
ATOM 1457 C CA . LYS A 1 179 ? -5.411 -0.280 17.246 1.00 95.31 179 LYS A CA 1
ATOM 1458 C C . LYS A 1 179 ? -6.618 0.302 16.515 1.00 95.31 179 LYS A C 1
ATOM 1460 O O . LYS A 1 179 ? -7.743 0.058 16.938 1.00 95.31 179 LYS A O 1
ATOM 1465 N N . ARG A 1 180 ? -6.383 1.051 15.435 1.00 96.88 180 ARG A N 1
ATOM 1466 C CA . ARG A 1 180 ? -7.413 1.756 14.670 1.00 96.88 180 ARG A CA 1
ATOM 1467 C C . ARG A 1 180 ? -8.134 0.859 13.669 1.00 96.88 180 ARG A C 1
ATOM 1469 O O . ARG A 1 180 ? -9.355 0.945 13.585 1.00 96.88 180 ARG A O 1
ATOM 1476 N N . ILE A 1 181 ? -7.417 -0.005 12.948 1.00 96.38 181 ILE A N 1
ATOM 1477 C CA . ILE A 1 181 ? -8.009 -0.869 11.909 1.00 96.38 181 ILE A CA 1
ATOM 1478 C C . ILE A 1 181 ? -9.081 -1.830 12.465 1.00 96.38 181 ILE A C 1
ATOM 1480 O O . ILE A 1 181 ? -10.103 -2.008 11.807 1.00 96.38 181 ILE A O 1
ATOM 1484 N N . PRO A 1 182 ? -8.951 -2.411 13.678 1.00 96.69 182 PRO A N 1
ATOM 1485 C CA . PRO A 1 182 ? -10.032 -3.191 14.282 1.00 96.69 182 PRO A CA 1
ATOM 1486 C C . PRO A 1 182 ? -11.383 -2.480 14.336 1.00 96.69 182 PRO A C 1
ATOM 1488 O O . PRO A 1 182 ? -12.422 -3.120 14.197 1.00 96.69 182 PRO A O 1
ATOM 1491 N N . LEU A 1 183 ? -11.389 -1.153 14.478 1.00 96.56 183 LEU A N 1
ATOM 1492 C CA . LEU A 1 183 ? -12.625 -0.376 14.503 1.00 96.56 183 LEU A CA 1
ATOM 1493 C C . LEU A 1 183 ? -13.371 -0.404 13.161 1.00 96.56 183 LEU A C 1
ATOM 1495 O O . LEU A 1 183 ? -14.568 -0.129 13.149 1.00 96.56 183 LEU A O 1
ATOM 1499 N N . ASP A 1 184 ? -12.716 -0.760 12.051 1.00 94.44 184 ASP A N 1
ATOM 1500 C CA . ASP A 1 184 ? -13.333 -0.827 10.721 1.00 94.44 184 ASP A CA 1
ATOM 1501 C C . ASP A 1 184 ? -14.209 -2.078 10.548 1.00 94.44 184 ASP A C 1
ATOM 1503 O O . ASP A 1 184 ? -15.249 -1.998 9.900 1.00 94.44 184 ASP A O 1
ATOM 1507 N N . PHE A 1 185 ? -13.874 -3.201 11.191 1.00 94.56 185 PHE A N 1
ATOM 1508 C CA . PHE A 1 185 ? -14.611 -4.468 11.034 1.00 94.56 185 PHE A CA 1
ATOM 1509 C C . PHE A 1 185 ? -15.365 -4.936 12.286 1.00 94.56 185 PHE A C 1
ATOM 1511 O O . PHE A 1 185 ? -16.203 -5.829 12.192 1.00 94.56 185 PHE A O 1
ATOM 1518 N N . LEU A 1 186 ? -15.071 -4.385 13.468 1.00 95.69 186 LEU A N 1
ATOM 1519 C CA . LEU A 1 186 ? -15.822 -4.709 14.681 1.00 95.69 186 LEU A CA 1
ATOM 1520 C C . LEU A 1 186 ? -17.205 -4.043 14.669 1.00 95.69 186 LEU A C 1
ATOM 1522 O O . LEU A 1 186 ? -17.366 -2.915 14.198 1.00 95.69 186 LEU A O 1
ATOM 1526 N N . GLU A 1 187 ? -18.184 -4.723 15.270 1.00 93.81 187 GLU A N 1
ATOM 1527 C CA . GLU A 1 187 ? -19.570 -4.262 15.403 1.00 93.81 187 GLU A CA 1
ATOM 1528 C C . GLU A 1 187 ? -20.100 -4.459 16.837 1.00 93.81 187 GLU A C 1
ATOM 1530 O O . GLU A 1 187 ? -19.515 -5.194 17.642 1.00 93.81 187 GLU A O 1
ATOM 1535 N N . GLY A 1 188 ? -21.213 -3.793 17.161 1.00 93.56 188 GLY A N 1
ATOM 1536 C CA . GLY A 1 188 ? -21.934 -3.951 18.429 1.00 93.56 188 GLY A CA 1
ATOM 1537 C C . GLY A 1 188 ? -21.082 -3.673 19.674 1.00 93.56 188 GLY A C 1
ATOM 1538 O O . GLY A 1 188 ? -20.297 -2.726 19.708 1.00 93.56 188 GLY A O 1
ATOM 1539 N N . GLU A 1 189 ? -21.225 -4.517 20.699 1.00 94.56 189 GLU A N 1
ATOM 1540 C CA . GLU A 1 189 ? -20.499 -4.378 21.972 1.00 94.56 189 GLU A CA 1
ATOM 1541 C C . GLU A 1 189 ? -18.975 -4.467 21.796 1.00 94.56 189 GLU A C 1
ATOM 1543 O O . GLU A 1 189 ? -18.238 -3.700 22.414 1.00 94.56 189 GLU A O 1
ATOM 1548 N N . LYS A 1 190 ? -18.490 -5.336 20.893 1.00 95.12 190 LYS A N 1
ATOM 1549 C CA . LYS A 1 190 ? -17.050 -5.461 20.606 1.00 95.12 190 LYS A CA 1
ATOM 1550 C C . LYS A 1 190 ? -16.482 -4.168 20.018 1.00 95.12 190 LYS A C 1
ATOM 1552 O O . LYS A 1 190 ? -15.370 -3.771 20.363 1.00 95.12 190 LYS A O 1
ATOM 1557 N N . PHE A 1 191 ? -17.238 -3.505 19.140 1.00 96.81 191 PHE A N 1
ATOM 1558 C CA . PHE A 1 191 ? -16.866 -2.188 18.623 1.00 96.81 191 PHE A CA 1
ATOM 1559 C C . PHE A 1 191 ? -16.854 -1.138 19.730 1.00 96.81 191 PHE A C 1
ATOM 1561 O O . PHE A 1 191 ? -15.893 -0.382 19.825 1.00 96.81 191 PHE A O 1
ATOM 1568 N N . GLN A 1 192 ? -17.886 -1.107 20.577 1.00 96.81 192 GLN A N 1
ATOM 1569 C CA . GLN A 1 192 ? -17.984 -0.148 21.675 1.00 96.81 192 GLN A CA 1
ATOM 1570 C C . GLN A 1 192 ? -16.782 -0.243 22.626 1.00 96.81 192 GLN A C 1
ATOM 1572 O O . GLN A 1 192 ? -16.167 0.775 22.936 1.00 96.81 192 GLN A O 1
ATOM 1577 N N . GLU A 1 193 ? -16.412 -1.455 23.046 1.00 96.00 193 GLU A N 1
ATOM 1578 C CA . GLU A 1 193 ? -15.253 -1.688 23.913 1.00 96.00 193 GLU A CA 1
ATOM 1579 C C . GLU A 1 193 ? -13.936 -1.284 23.230 1.00 96.00 193 GLU A C 1
ATOM 1581 O O . GLU A 1 193 ? -13.086 -0.615 23.828 1.00 96.00 193 GLU A O 1
ATOM 1586 N N . ALA A 1 194 ? -13.749 -1.667 21.964 1.00 96.44 194 ALA A N 1
ATOM 1587 C CA . ALA A 1 194 ? -12.546 -1.323 21.213 1.00 96.44 194 ALA A CA 1
ATOM 1588 C C . ALA A 1 194 ? -12.423 0.192 20.984 1.00 96.44 194 ALA A C 1
ATOM 1590 O O . ALA A 1 194 ? -11.331 0.746 21.138 1.00 96.44 194 ALA A O 1
ATOM 1591 N N . ALA A 1 195 ? -13.531 0.863 20.659 1.00 97.44 195 ALA A N 1
ATOM 1592 C CA . ALA A 1 195 ? -13.589 2.306 20.472 1.00 97.44 195 ALA A CA 1
ATOM 1593 C C . ALA A 1 195 ? -13.261 3.035 21.778 1.00 97.44 195 ALA A C 1
ATOM 1595 O O . ALA A 1 195 ? -12.409 3.918 21.769 1.00 97.44 195 ALA A O 1
ATOM 1596 N N . ASP A 1 196 ? -13.843 2.624 22.907 1.00 95.94 196 ASP A N 1
ATOM 1597 C CA . ASP A 1 196 ? -13.567 3.229 2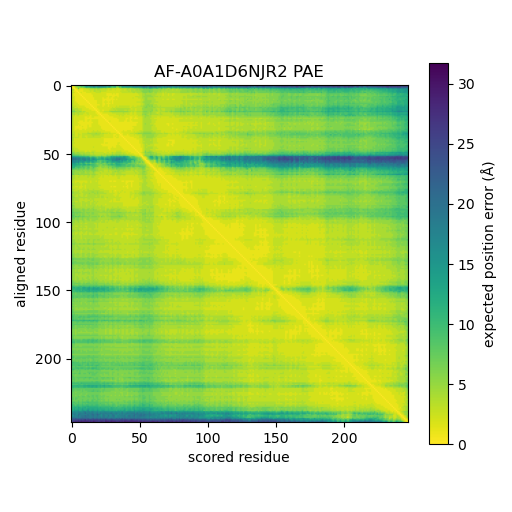4.215 1.00 95.94 196 ASP A CA 1
ATOM 1598 C C . ASP A 1 196 ? -12.072 3.150 24.582 1.00 95.94 196 ASP A C 1
ATOM 1600 O O . ASP A 1 196 ? -11.420 4.153 24.894 1.00 95.94 196 ASP A O 1
ATOM 1604 N N . ASN A 1 197 ? -11.486 1.961 24.424 1.00 94.12 197 ASN A N 1
ATOM 1605 C CA . ASN A 1 197 ? -10.057 1.729 24.639 1.00 94.12 197 ASN A CA 1
ATOM 1606 C C . ASN A 1 197 ? -9.156 2.551 23.701 1.00 94.12 197 ASN A C 1
ATOM 1608 O O . ASN A 1 197 ? -8.028 2.894 24.067 1.00 94.12 197 ASN A O 1
ATOM 1612 N N . TYR A 1 198 ? -9.628 2.849 22.490 1.00 96.00 198 TYR A N 1
ATOM 1613 C CA . TYR A 1 198 ? -8.896 3.642 21.508 1.00 96.00 198 TYR A CA 1
ATOM 1614 C C . TYR A 1 198 ? -8.975 5.147 21.793 1.00 96.00 198 TYR A C 1
ATOM 1616 O O . TYR A 1 198 ? -7.951 5.832 21.751 1.00 96.00 198 TYR A O 1
ATOM 1624 N N . VAL A 1 199 ? -10.163 5.671 22.118 1.00 96.19 199 VAL A N 1
ATOM 1625 C CA . VAL A 1 199 ? -10.385 7.119 22.249 1.00 96.19 199 VAL A CA 1
ATOM 1626 C C . VAL A 1 199 ? -9.855 7.691 23.557 1.00 96.19 199 VAL A C 1
ATOM 1628 O O . VAL A 1 199 ? -9.297 8.787 23.539 1.00 96.19 199 VAL A O 1
ATOM 1631 N N . ARG A 1 200 ? -9.960 6.970 24.685 1.00 93.38 200 ARG A N 1
ATOM 1632 C CA . ARG A 1 200 ? -9.570 7.510 26.002 1.00 93.38 200 ARG A CA 1
ATOM 1633 C C . ARG A 1 200 ? -8.133 8.026 26.037 1.00 93.38 200 ARG A C 1
ATOM 1635 O O . ARG A 1 200 ? -7.951 9.190 26.384 1.00 93.38 200 ARG A O 1
ATOM 1642 N N . PRO A 1 201 ? -7.101 7.254 25.633 1.00 93.31 201 PRO A N 1
ATOM 1643 C CA . PRO A 1 201 ? -5.728 7.750 25.689 1.00 93.31 201 PRO A CA 1
ATOM 1644 C C . PRO A 1 201 ? -5.491 8.955 24.772 1.00 93.31 201 PRO A C 1
ATOM 1646 O O . PRO A 1 201 ? -4.619 9.773 25.058 1.00 93.31 201 PRO A O 1
ATOM 1649 N N . LEU A 1 202 ? -6.235 9.059 23.666 1.00 94.94 202 LEU A N 1
ATOM 1650 C CA . LEU A 1 202 ? -6.125 10.157 22.705 1.00 94.94 202 LEU A CA 1
ATOM 1651 C C . LEU A 1 202 ? -6.807 11.426 23.231 1.00 94.94 202 LEU A C 1
ATOM 1653 O O . LEU A 1 202 ? -6.244 12.511 23.098 1.00 94.94 202 LEU A O 1
ATOM 1657 N N . LEU A 1 203 ? -7.948 11.286 23.911 1.00 94.69 203 LEU A N 1
ATOM 1658 C CA . LEU A 1 203 ? -8.617 12.379 24.615 1.00 94.69 203 LEU A 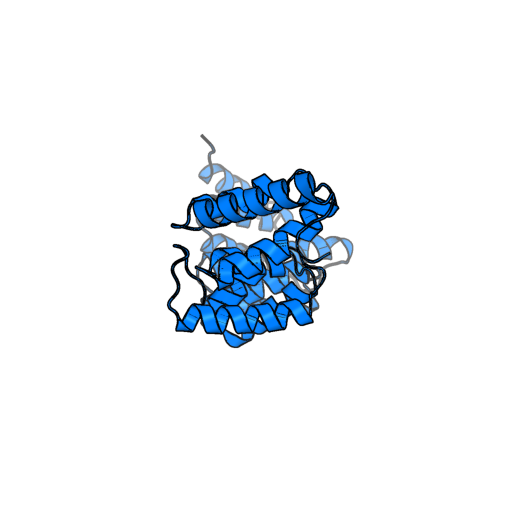CA 1
ATOM 1659 C C . LEU A 1 203 ? -7.791 12.890 25.795 1.00 94.69 203 LEU A C 1
ATOM 1661 O O . LEU A 1 203 ? -7.575 14.093 25.896 1.00 94.69 203 LEU A O 1
ATOM 1665 N N . THR A 1 204 ? -7.251 11.999 26.635 1.00 92.25 204 THR A N 1
ATOM 1666 C CA . THR A 1 204 ? -6.371 12.384 27.755 1.00 92.25 204 THR A CA 1
ATOM 1667 C C . THR A 1 204 ? -5.157 13.180 27.276 1.00 92.25 204 THR A C 1
ATOM 1669 O O . THR A 1 204 ? -4.698 14.093 27.955 1.00 92.25 204 THR A O 1
ATOM 1672 N N . LYS A 1 205 ? -4.630 12.844 26.094 1.00 94.00 205 LYS A N 1
ATOM 1673 C CA . LYS A 1 205 ? -3.503 13.547 25.465 1.00 94.00 205 LYS A CA 1
ATOM 1674 C C . LYS A 1 205 ? -3.915 14.799 24.683 1.00 94.00 205 LYS A C 1
ATOM 1676 O O . LYS A 1 205 ? -3.037 15.485 24.171 1.00 94.00 205 LYS A O 1
ATOM 1681 N N . GLY A 1 206 ? -5.212 15.082 24.557 1.00 94.50 206 GLY A N 1
ATOM 1682 C CA . GLY A 1 206 ? -5.731 16.227 23.810 1.00 94.50 206 GLY A CA 1
ATOM 1683 C 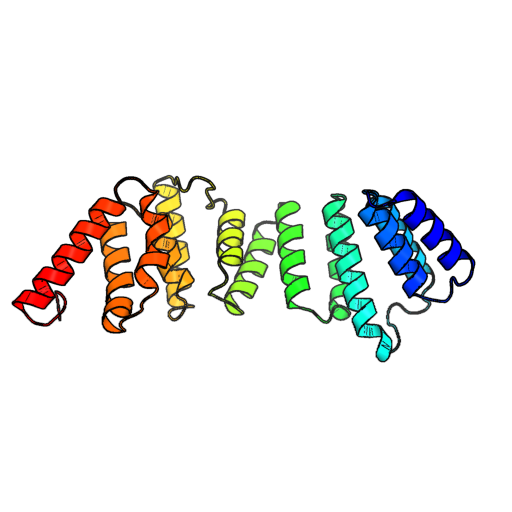C . GLY A 1 206 ? -5.422 16.176 22.312 1.00 94.50 206 GLY A C 1
ATOM 1684 O O . GLY A 1 206 ? -5.127 17.213 21.726 1.00 94.50 206 GLY A O 1
ATOM 1685 N N . VAL A 1 207 ? -5.438 14.988 21.693 1.00 96.31 207 VAL A N 1
ATOM 1686 C CA . VAL A 1 207 ? -5.094 14.806 20.270 1.00 96.31 207 VAL A CA 1
ATOM 1687 C C . VAL A 1 207 ? -6.152 15.471 19.370 1.00 96.31 207 VAL A C 1
ATOM 1689 O O . VAL A 1 207 ? -7.267 14.955 19.276 1.00 96.31 207 VAL A O 1
ATOM 1692 N N . PRO A 1 208 ? -5.831 16.564 18.644 1.00 95.88 208 PRO A N 1
ATOM 1693 C CA . PRO A 1 208 ? -6.836 17.320 17.885 1.00 95.88 208 PRO A CA 1
ATOM 1694 C C . PRO A 1 208 ? -7.389 16.569 16.667 1.00 95.88 208 PRO A C 1
ATOM 1696 O O . PRO A 1 208 ? -8.496 16.839 16.214 1.00 95.88 208 PRO A O 1
ATOM 1699 N N . SER A 1 209 ? -6.623 15.619 16.125 1.00 96.31 209 SER A N 1
ATOM 1700 C CA . SER A 1 209 ? -6.980 14.854 14.925 1.00 96.31 209 SER A CA 1
ATOM 1701 C C . SER A 1 209 ? -7.884 13.648 15.194 1.00 96.31 209 SER A C 1
ATOM 1703 O O . SER A 1 209 ? -8.202 12.925 14.252 1.00 96.31 209 SER A O 1
ATOM 1705 N N . LEU A 1 210 ? -8.294 13.411 16.448 1.00 96.62 210 LEU A N 1
ATOM 1706 C CA . LEU A 1 210 ? -9.098 12.242 16.820 1.00 96.62 210 LEU A CA 1
ATOM 1707 C C . LEU A 1 210 ? -10.400 12.156 16.016 1.00 96.62 210 LEU A C 1
ATOM 1709 O O . LEU A 1 210 ? -10.740 11.094 15.507 1.00 96.62 210 LEU A O 1
ATOM 1713 N N . PHE A 1 211 ? -11.113 13.274 15.863 1.00 96.06 211 PHE A N 1
ATOM 1714 C CA . PHE A 1 211 ? -12.356 13.275 15.096 1.00 96.06 211 PHE A CA 1
ATOM 1715 C C . PHE A 1 211 ? -12.118 12.902 13.629 1.00 96.06 211 PHE A C 1
ATOM 1717 O O . PHE A 1 211 ? -12.822 12.048 13.100 1.00 96.06 211 PHE A O 1
ATOM 1724 N N . SER A 1 212 ? -11.098 13.481 12.986 1.00 96.81 212 SER A N 1
ATOM 1725 C CA . SER A 1 212 ? -10.764 13.164 11.592 1.00 96.81 212 SER A CA 1
ATOM 1726 C C . SER A 1 212 ? -10.451 11.679 11.402 1.00 96.81 212 SER A C 1
ATOM 1728 O O . SER A 1 212 ? -10.862 11.099 10.403 1.00 96.81 212 SER A O 1
ATOM 1730 N N . ASP A 1 213 ? -9.784 11.058 12.376 1.00 95.69 213 ASP A N 1
ATOM 1731 C CA . ASP A 1 213 ? -9.453 9.630 12.368 1.00 95.69 213 ASP A CA 1
ATOM 1732 C C . ASP A 1 213 ? -10.681 8.714 12.564 1.00 95.69 213 ASP A C 1
ATOM 1734 O O . ASP A 1 213 ? -10.767 7.637 11.968 1.00 95.69 213 ASP A O 1
ATOM 1738 N N . LEU A 1 214 ? -11.664 9.145 13.360 1.00 96.88 214 LEU A N 1
ATOM 1739 C CA . LEU A 1 214 ? -12.916 8.408 13.577 1.00 96.88 214 LEU A CA 1
ATOM 1740 C C . LEU A 1 214 ? -13.975 8.680 12.504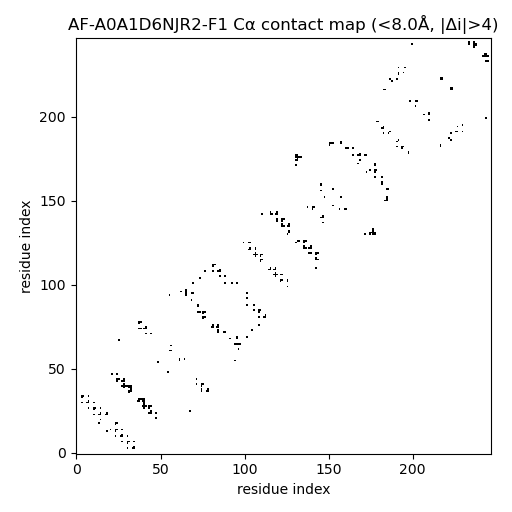 1.00 96.88 214 LEU A C 1
ATOM 1742 O O . LEU A 1 214 ? -14.858 7.849 12.317 1.00 96.88 214 LEU A O 1
ATOM 1746 N N . SER A 1 215 ? -13.898 9.807 11.794 1.00 96.44 215 SER A N 1
ATOM 1747 C CA . SER A 1 215 ? -14.924 10.232 10.834 1.00 96.44 215 SER A CA 1
ATOM 1748 C C . SER A 1 215 ? -15.272 9.191 9.758 1.00 96.44 215 SER A C 1
ATOM 1750 O O . SER A 1 215 ? -16.466 9.032 9.501 1.00 96.44 215 SER A O 1
ATOM 1752 N N . PRO A 1 216 ? -14.331 8.389 9.205 1.00 94.69 216 PRO A N 1
ATOM 1753 C CA . PRO A 1 216 ? -14.691 7.347 8.241 1.00 94.69 216 PRO A CA 1
ATOM 1754 C C . PRO A 1 216 ? -15.596 6.263 8.841 1.00 94.69 216 PRO A C 1
ATOM 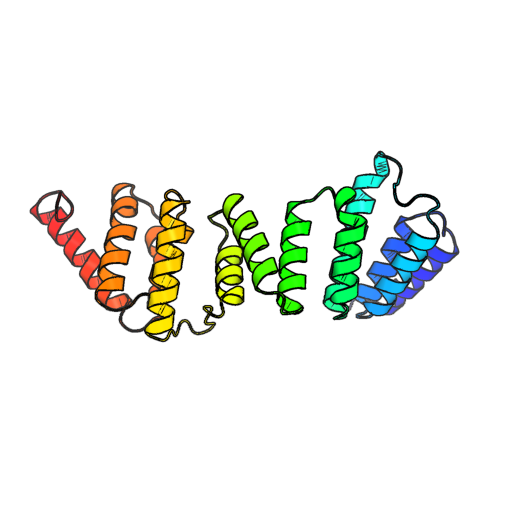1756 O O . PRO A 1 216 ? -16.369 5.633 8.129 1.00 94.69 216 PRO A O 1
ATOM 1759 N N . LEU A 1 217 ? -15.569 6.061 10.168 1.00 94.88 217 LEU A N 1
ATOM 1760 C CA . LEU A 1 217 ? -16.411 5.059 10.827 1.00 94.88 217 LEU A CA 1
ATOM 1761 C C . LEU A 1 217 ? -17.906 5.380 10.725 1.00 94.88 217 LEU A C 1
ATOM 1763 O O . LEU A 1 217 ? -18.729 4.487 10.908 1.00 94.88 217 LEU A O 1
ATOM 1767 N N . TYR A 1 218 ? -18.257 6.633 10.433 1.00 94.62 218 TYR A N 1
ATOM 1768 C CA . TYR A 1 218 ? -19.638 7.100 10.345 1.00 94.62 218 TYR A CA 1
ATOM 1769 C C . TYR A 1 218 ? -20.332 6.574 9.084 1.00 94.62 218 TYR A C 1
ATOM 1771 O O . TYR A 1 218 ? -21.559 6.545 9.033 1.00 94.62 218 TYR A O 1
ATOM 1779 N N . GLU A 1 219 ? -19.561 6.123 8.092 1.00 90.56 219 GLU A N 1
ATOM 1780 C CA . GLU A 1 219 ? -20.079 5.476 6.886 1.00 90.56 219 GLU A CA 1
ATOM 1781 C C . GLU A 1 219 ? -20.629 4.068 7.178 1.00 90.56 219 GLU A C 1
ATOM 1783 O O . GLU A 1 219 ? -21.446 3.550 6.416 1.00 90.56 219 GLU A O 1
ATOM 1788 N N . HIS A 1 220 ? -20.241 3.455 8.305 1.00 88.56 220 HIS A N 1
ATOM 1789 C CA . HIS A 1 220 ? -20.733 2.139 8.702 1.00 88.56 220 HIS A CA 1
ATOM 1790 C C . HIS A 1 220 ? -22.007 2.237 9.559 1.00 88.56 220 HIS A C 1
ATOM 1792 O O . HIS A 1 220 ? -22.029 2.963 10.563 1.00 88.56 220 HIS A O 1
ATOM 1798 N N . PRO A 1 221 ? -23.057 1.455 9.240 1.00 88.62 221 PRO A N 1
ATOM 1799 C CA . PRO A 1 221 ? -24.303 1.454 9.997 1.00 88.62 221 PRO A CA 1
ATOM 1800 C C . PRO A 1 221 ? -24.092 1.227 11.502 1.00 88.62 221 PRO A C 1
ATOM 1802 O O . PRO A 1 221 ? -23.368 0.330 11.922 1.00 88.62 221 PRO A O 1
ATOM 1805 N N . GLY A 1 222 ? -24.739 2.048 12.331 1.00 91.50 222 GLY A N 1
ATOM 1806 C CA . GLY A 1 222 ? -24.740 1.910 13.793 1.00 91.50 222 GLY A CA 1
ATOM 1807 C C . GLY A 1 222 ? -23.521 2.492 14.522 1.00 91.50 222 GLY A C 1
ATOM 1808 O O . GLY A 1 222 ? -23.679 2.955 15.652 1.00 91.50 222 GLY A O 1
ATOM 1809 N N . LYS A 1 223 ? -22.339 2.565 13.893 1.00 95.38 223 LYS A N 1
ATOM 1810 C CA . LYS A 1 223 ? -21.109 3.039 14.562 1.00 95.38 223 LYS A CA 1
ATOM 1811 C C . LYS A 1 223 ? -21.194 4.493 15.018 1.00 95.38 223 LYS A C 1
ATOM 1813 O O . LYS A 1 223 ? -20.755 4.795 16.123 1.00 95.38 223 LYS A O 1
ATOM 1818 N N . ALA A 1 224 ? -21.811 5.371 14.225 1.00 96.19 224 ALA A N 1
ATOM 1819 C CA . ALA A 1 224 ? -22.012 6.773 14.602 1.00 96.19 224 ALA A CA 1
ATOM 1820 C C . ALA A 1 224 ? -22.805 6.918 15.915 1.00 96.19 224 ALA A C 1
ATOM 1822 O O . ALA A 1 224 ? -22.411 7.680 16.791 1.00 96.19 224 ALA A O 1
ATOM 1823 N N . ASN A 1 225 ? -23.868 6.127 16.081 1.00 97.12 225 ASN A N 1
ATOM 1824 C CA . ASN A 1 225 ? -24.728 6.166 17.265 1.00 97.12 225 ASN A CA 1
ATOM 1825 C C . ASN A 1 225 ? -24.004 5.602 18.505 1.00 97.12 225 ASN A C 1
ATOM 1827 O O . ASN A 1 225 ? -24.093 6.155 19.597 1.00 97.12 225 ASN A O 1
ATOM 1831 N N . ILE A 1 226 ? -23.210 4.536 18.328 1.00 97.44 226 ILE A N 1
ATOM 1832 C CA . ILE A 1 226 ? -22.371 3.987 19.406 1.00 97.44 226 ILE A CA 1
ATOM 1833 C C . ILE A 1 226 ? -21.300 5.001 19.835 1.00 97.44 226 ILE A C 1
ATOM 1835 O O . ILE A 1 226 ? -21.075 5.184 21.031 1.00 97.44 226 ILE A O 1
ATOM 1839 N N . LEU A 1 227 ? -20.648 5.672 18.878 1.00 97.69 227 LEU A N 1
ATOM 1840 C CA . LEU A 1 227 ? -19.657 6.709 19.172 1.00 97.69 227 LEU A CA 1
ATOM 1841 C C . LEU A 1 227 ? -20.294 7.902 19.890 1.00 97.69 227 LEU A C 1
ATOM 1843 O O . LEU A 1 227 ? -19.738 8.364 20.880 1.00 97.69 227 LEU A O 1
ATOM 1847 N N . GLU A 1 228 ? -21.466 8.368 19.457 1.00 97.25 228 GLU A N 1
ATOM 1848 C CA . GLU A 1 228 ? -22.208 9.437 20.137 1.00 97.25 228 GLU A CA 1
ATOM 1849 C C . GLU A 1 228 ? -22.477 9.090 21.606 1.00 97.25 228 GLU A C 1
ATOM 1851 O O . GLU A 1 228 ? -22.087 9.839 22.502 1.00 97.25 228 GLU A O 1
ATOM 1856 N N . GLN A 1 229 ? -23.059 7.916 21.868 1.00 97.25 229 GLN A N 1
ATOM 1857 C CA . GLN A 1 229 ? -23.324 7.450 23.233 1.00 97.25 229 GLN A CA 1
ATOM 1858 C C . GLN A 1 229 ? -22.046 7.336 24.070 1.00 97.25 229 GLN A C 1
ATOM 1860 O O . GLN A 1 229 ? -22.045 7.678 25.254 1.00 97.25 229 GLN A O 1
ATOM 1865 N N . LEU A 1 230 ? -20.953 6.866 23.462 1.00 96.56 230 LEU A N 1
ATOM 1866 C CA . LEU A 1 230 ? -19.651 6.789 24.110 1.00 96.56 230 LEU A CA 1
ATOM 1867 C C . LEU A 1 230 ? -19.152 8.181 24.519 1.00 96.56 230 LEU A C 1
ATOM 1869 O O . LEU A 1 230 ? -18.818 8.381 25.685 1.00 96.56 230 LEU A O 1
ATOM 1873 N N . PHE A 1 231 ? -19.124 9.145 23.598 1.00 96.56 231 PHE A N 1
ATOM 1874 C CA . PHE A 1 231 ? -18.627 10.493 23.881 1.00 96.56 231 PHE A CA 1
ATOM 1875 C C . PHE A 1 231 ? -19.496 11.240 24.898 1.00 96.56 231 PHE 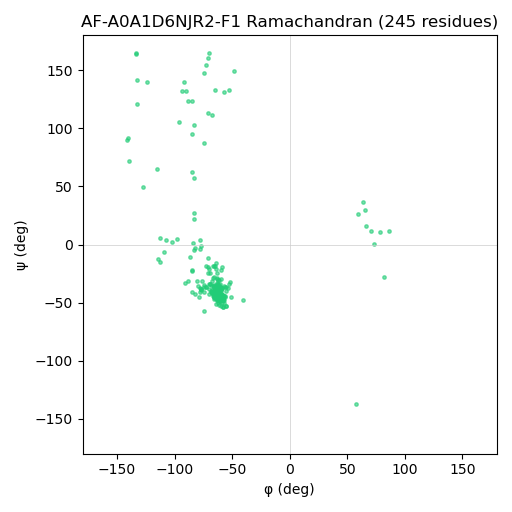A C 1
ATOM 1877 O O . PHE A 1 231 ? -18.932 11.855 25.801 1.00 96.56 231 PHE A O 1
ATOM 1884 N N . LEU A 1 232 ? -20.827 11.122 24.826 1.00 96.56 232 LEU A N 1
ATOM 1885 C CA . LEU A 1 232 ? -21.738 11.702 25.823 1.00 96.56 232 LEU A CA 1
ATOM 1886 C C . LEU A 1 232 ? -21.466 11.137 27.223 1.00 96.56 232 LEU A C 1
ATOM 1888 O O . LEU A 1 232 ? -21.313 11.889 28.180 1.00 96.56 232 LEU A O 1
ATOM 1892 N N . LYS A 1 233 ? -21.291 9.815 27.341 1.00 95.00 233 LYS A N 1
ATOM 1893 C CA . LYS A 1 233 ? -20.955 9.172 28.621 1.00 95.00 233 LYS A CA 1
ATOM 1894 C C . LYS A 1 233 ? -19.608 9.644 29.180 1.00 95.00 233 LYS A C 1
ATOM 1896 O O . LYS A 1 233 ? -19.459 9.785 30.394 1.00 95.00 233 LYS A O 1
ATOM 1901 N N . LEU A 1 234 ? -18.608 9.836 28.317 1.00 93.94 234 LEU A N 1
ATOM 1902 C CA . LEU A 1 234 ? -17.302 10.356 28.731 1.00 93.94 234 LEU A CA 1
ATOM 1903 C C . LEU A 1 234 ? -17.412 11.817 29.193 1.00 93.94 234 LEU A C 1
ATOM 1905 O O . LEU A 1 234 ? -16.810 12.170 30.206 1.00 93.94 234 LEU A O 1
ATOM 1909 N N . GLU A 1 235 ? -18.190 12.641 28.488 1.00 95.19 235 GLU A N 1
ATOM 1910 C CA . GLU A 1 235 ? -18.450 14.036 28.850 1.00 95.19 235 GLU A CA 1
ATOM 1911 C C . GLU A 1 235 ? -19.161 14.153 30.205 1.00 95.19 235 GLU A C 1
ATOM 1913 O O . GLU A 1 235 ? -18.682 14.882 31.077 1.00 95.19 235 GLU A O 1
ATOM 1918 N N . ASP A 1 236 ? -20.251 13.408 30.405 1.00 94.88 236 ASP A N 1
ATOM 1919 C CA . ASP A 1 236 ? -21.019 13.400 31.655 1.00 94.88 236 ASP A CA 1
ATOM 1920 C C . ASP A 1 236 ? -20.133 12.999 32.842 1.00 94.88 236 ASP A C 1
ATOM 1922 O O . ASP A 1 236 ? -20.104 13.674 33.869 1.00 94.88 236 ASP A O 1
ATOM 1926 N N . SER A 1 237 ? -19.309 11.959 32.675 1.00 92.81 237 SER A N 1
ATOM 1927 C CA . SER A 1 237 ? -18.357 11.534 33.707 1.00 92.81 237 SER A CA 1
ATOM 1928 C C . SER A 1 237 ? -17.358 12.628 34.069 1.00 92.81 237 SER A C 1
ATOM 1930 O O . SER A 1 237 ? -17.108 12.858 35.253 1.00 92.81 237 SER A O 1
ATOM 1932 N N . ILE A 1 238 ? -16.788 13.319 33.076 1.00 91.69 238 ILE A N 1
ATOM 1933 C CA . ILE A 1 238 ? -15.850 14.419 33.327 1.00 91.69 238 ILE A CA 1
ATOM 1934 C C . ILE A 1 238 ? -16.557 15.565 34.052 1.00 91.69 238 ILE A C 1
ATOM 1936 O O . ILE A 1 238 ? -15.982 16.152 34.968 1.00 91.69 238 ILE A O 1
ATOM 1940 N N . ARG A 1 239 ? -17.796 15.879 33.668 1.00 92.31 239 ARG A N 1
ATOM 1941 C CA . ARG A 1 239 ? -18.589 16.944 34.284 1.00 92.31 239 ARG A CA 1
ATOM 1942 C C . ARG A 1 239 ? -18.900 16.653 35.752 1.00 92.31 239 ARG A C 1
ATOM 1944 O O . ARG A 1 239 ? -18.795 17.561 36.574 1.00 92.31 239 ARG A O 1
ATOM 1951 N N . ASP A 1 240 ? -19.239 15.407 36.068 1.00 92.38 240 ASP A N 1
ATOM 1952 C CA . ASP A 1 240 ? -19.683 15.009 37.405 1.00 92.38 240 ASP A CA 1
ATOM 1953 C C . ASP A 1 240 ? -18.521 14.691 38.356 1.00 92.38 240 ASP A C 1
ATOM 1955 O O . ASP A 1 240 ? -18.556 15.055 39.531 1.00 92.38 240 ASP A O 1
ATOM 1959 N N . SER A 1 241 ? -17.487 14.001 37.864 1.00 89.88 241 SER A N 1
ATOM 1960 C CA . SER A 1 241 ? -16.401 13.451 38.693 1.00 89.88 241 SER A CA 1
ATOM 1961 C C . SER A 1 241 ? -15.028 14.074 38.434 1.00 89.88 241 SER A C 1
ATOM 1963 O O . SER A 1 241 ? -14.099 13.864 39.213 1.00 89.88 241 SER A O 1
ATOM 1965 N N . GLY A 1 242 ? -14.871 14.843 37.353 1.00 86.69 242 GLY A N 1
ATOM 1966 C CA . GLY A 1 242 ? -13.576 15.376 36.921 1.00 86.69 242 GLY A CA 1
ATOM 1967 C C . GLY A 1 242 ? -12.640 14.331 36.299 1.00 86.69 242 GLY A C 1
ATOM 1968 O O . GLY A 1 242 ? -11.529 14.682 35.900 1.00 86.69 242 GLY A O 1
ATOM 1969 N N . CYS A 1 243 ? -13.063 13.067 36.189 1.00 86.25 243 CYS A N 1
ATOM 1970 C CA . CYS A 1 243 ? -12.298 11.975 35.592 1.00 86.25 243 CYS A CA 1
ATOM 1971 C C . CYS A 1 243 ? -13.140 11.141 34.609 1.00 86.25 243 CYS A C 1
ATOM 1973 O O . CYS A 1 243 ? -14.368 11.236 34.535 1.00 86.25 243 CYS A O 1
ATOM 1975 N N . PHE A 1 244 ? -12.459 10.332 33.794 1.00 83.19 244 PHE A N 1
ATOM 1976 C CA . PHE A 1 244 ? -13.119 9.368 32.914 1.00 83.19 244 PHE A CA 1
ATOM 1977 C C . PHE A 1 244 ? -13.694 8.187 33.723 1.00 83.19 244 PHE A C 1
ATOM 1979 O O . PHE A 1 244 ? -13.120 7.834 34.753 1.00 83.19 244 PHE A O 1
ATOM 1986 N N . PRO A 1 245 ? -14.744 7.489 33.243 1.00 75.38 245 PRO A N 1
ATOM 1987 C CA . PRO A 1 245 ? -15.340 6.375 33.981 1.00 75.38 245 PRO A CA 1
ATOM 1988 C C . PRO A 1 245 ? -14.317 5.275 34.296 1.00 75.38 245 PRO A C 1
ATOM 1990 O O . PRO A 1 245 ? -13.627 4.821 33.380 1.00 75.38 245 PRO A O 1
ATOM 1993 N N . GLY A 1 246 ? -14.261 4.812 35.548 1.00 69.88 246 GLY A N 1
ATOM 1994 C CA . GLY A 1 246 ? -13.383 3.712 35.978 1.00 69.88 246 GLY A CA 1
ATOM 1995 C C . GLY A 1 246 ? -11.955 4.112 36.373 1.00 69.88 246 GLY A C 1
ATOM 1996 O O . GLY A 1 246 ? -11.119 3.220 36.512 1.00 69.88 246 GLY A O 1
ATOM 1997 N N . TRP A 1 247 ? -11.685 5.413 36.534 1.00 54.94 247 TRP A N 1
ATOM 1998 C CA . TRP A 1 247 ? -10.450 5.971 37.102 1.00 54.94 247 TRP A CA 1
ATOM 1999 C C . TRP A 1 247 ? -10.667 6.507 38.515 1.00 54.94 247 TRP A C 1
ATOM 2001 O O . TRP A 1 247 ? -11.751 7.084 38.758 1.00 54.94 247 TRP A O 1
#